Protein AF-E1YHU2-F1 (afdb_monomer_lite)

Secondary structure (DSSP, 8-state):
-PPP-----TTSHHHH-----SSPPTT--HHHHHHHHHHHTTSSSHHHHHHHHHHHHHT--SS--HHHHHHHHHHHHSBPPS---EEEEEEEEEE-HHHHHHHHT-TTHHHHTTTTTTTS--EEEEEEEE--HHHHHHHTTTS--SSS-EEEEEEEE---SHHHHHHHHHHHHTT--EEEPPHHHHHHH---EEEEEEEEEEEE---TTSTT-EEEEEE---GGG---TTGGGEEEEEEEEETTEEEEEEEEES-TTSPP-TTS-GGGG-EEEEEEEEEE-HHHHHHHHHHT-S-TT-

Structure (mmCIF, N/CA/C/O backbone):
data_AF-E1YHU2-F1
#
_entry.id   AF-E1YHU2-F1
#
loop_
_atom_site.group_PDB
_atom_site.id
_atom_site.type_symbol
_atom_site.label_atom_id
_atom_site.label_alt_id
_atom_site.label_comp_id
_atom_site.label_asym_id
_atom_site.label_entity_id
_atom_site.label_seq_id
_atom_site.pdbx_PDB_ins_code
_atom_site.Cartn_x
_atom_site.Cartn_y
_atom_site.Cartn_z
_atom_site.occupancy
_atom_site.B_iso_or_equiv
_atom_site.auth_seq_id
_atom_site.auth_comp_id
_atom_site.auth_asym_id
_atom_site.auth_atom_id
_atom_site.pdbx_PDB_model_num
ATOM 1 N N . MET A 1 1 ? 13.281 29.524 7.466 1.00 37.28 1 MET A N 1
ATOM 2 C CA . MET A 1 1 ? 14.357 28.516 7.550 1.00 37.28 1 MET A CA 1
ATOM 3 C C . MET A 1 1 ? 14.544 27.956 6.156 1.00 37.28 1 MET A C 1
ATOM 5 O O . MET A 1 1 ? 13.562 27.504 5.587 1.00 37.28 1 MET A O 1
ATOM 9 N N . GLN A 1 2 ? 15.737 28.096 5.578 1.00 29.75 2 GLN A N 1
ATOM 10 C CA . GLN A 1 2 ? 16.084 27.449 4.312 1.00 29.75 2 GLN A CA 1
ATOM 11 C C . GLN A 1 2 ? 16.187 25.945 4.567 1.00 29.75 2 GLN A C 1
ATOM 13 O O . GLN A 1 2 ? 16.952 25.524 5.433 1.00 29.75 2 GLN A O 1
ATOM 18 N N . THR A 1 3 ? 15.386 25.154 3.859 1.00 32.16 3 THR A N 1
ATOM 19 C CA . THR A 1 3 ? 15.559 23.702 3.791 1.00 32.16 3 THR A CA 1
ATOM 20 C C . THR A 1 3 ? 16.940 23.444 3.189 1.00 32.16 3 THR A C 1
ATOM 22 O O . THR A 1 3 ? 17.227 24.020 2.138 1.00 32.16 3 THR A O 1
ATOM 25 N N . PRO A 1 4 ? 17.822 22.654 3.823 1.00 38.41 4 PRO A N 1
ATOM 26 C CA . PRO A 1 4 ? 19.077 22.293 3.185 1.00 38.41 4 PRO A CA 1
ATOM 27 C C . PRO A 1 4 ? 18.745 21.527 1.900 1.00 38.41 4 PRO A C 1
ATOM 29 O O . PRO A 1 4 ? 18.030 20.525 1.946 1.00 38.41 4 PRO A O 1
ATOM 32 N N . GLU A 1 5 ? 19.220 22.026 0.758 1.00 42.53 5 GLU A N 1
ATOM 33 C CA . GLU A 1 5 ? 19.237 21.273 -0.495 1.00 42.53 5 GLU A CA 1
ATOM 34 C C . GLU A 1 5 ? 20.117 20.044 -0.264 1.00 42.53 5 GLU A C 1
ATOM 36 O O . GLU A 1 5 ? 21.345 20.112 -0.271 1.00 42.53 5 GLU A O 1
ATOM 41 N N . ILE A 1 6 ? 19.482 18.910 0.023 1.00 54.25 6 ILE A N 1
ATOM 42 C CA . ILE A 1 6 ? 20.144 17.618 -0.076 1.00 54.25 6 ILE A CA 1
ATOM 43 C C . ILE A 1 6 ? 20.344 17.400 -1.571 1.00 54.25 6 ILE A C 1
ATOM 45 O O . ILE A 1 6 ? 19.378 17.195 -2.304 1.00 54.25 6 ILE A O 1
ATOM 49 N N . GLU A 1 7 ? 21.591 17.481 -2.027 1.00 54.66 7 GLU A N 1
ATOM 50 C CA . GLU A 1 7 ? 21.957 17.120 -3.390 1.00 54.66 7 GLU A CA 1
ATOM 51 C C . GLU A 1 7 ? 21.652 15.623 -3.577 1.00 54.66 7 GLU A C 1
ATOM 53 O O . GLU A 1 7 ? 22.393 14.739 -3.135 1.00 54.66 7 GLU A O 1
ATOM 58 N N . LEU A 1 8 ? 20.480 15.324 -4.145 1.00 61.50 8 LEU A N 1
ATOM 59 C CA . LEU A 1 8 ? 20.027 13.958 -4.372 1.00 61.50 8 LEU A CA 1
ATOM 60 C C . LEU A 1 8 ? 20.909 13.315 -5.436 1.00 61.50 8 LEU A C 1
ATOM 62 O O . LEU A 1 8 ? 20.772 13.559 -6.635 1.00 61.50 8 LEU A O 1
ATOM 66 N N . ASN A 1 9 ? 21.810 12.439 -5.000 1.00 71.62 9 ASN A N 1
ATOM 67 C CA . ASN A 1 9 ? 22.543 11.587 -5.918 1.00 71.62 9 ASN A CA 1
ATOM 68 C C . ASN A 1 9 ? 21.617 10.468 -6.424 1.00 71.62 9 ASN A C 1
ATOM 70 O O . ASN A 1 9 ? 21.558 9.378 -5.853 1.00 71.62 9 ASN A O 1
ATOM 74 N N . PHE A 1 10 ? 20.918 10.735 -7.527 1.00 70.94 10 PHE A N 1
ATOM 75 C CA . PHE A 1 10 ? 19.993 9.800 -8.180 1.00 70.94 10 PHE A CA 1
ATOM 76 C C . PHE A 1 10 ? 20.635 8.473 -8.630 1.00 70.94 10 PHE A C 1
ATOM 78 O O . PHE A 1 10 ? 19.918 7.557 -9.012 1.00 70.94 10 PHE A O 1
ATOM 85 N N . LYS A 1 11 ? 21.969 8.334 -8.575 1.00 69.00 11 LYS A N 1
ATOM 86 C CA . LYS A 1 11 ? 22.690 7.116 -8.982 1.00 69.00 11 LYS A CA 1
ATOM 87 C C . LYS A 1 11 ? 22.875 6.087 -7.864 1.00 69.00 11 LYS A C 1
ATOM 89 O O . LYS A 1 11 ? 23.525 5.068 -8.087 1.00 69.00 11 LYS A O 1
ATOM 94 N N . GLN A 1 12 ? 22.367 6.338 -6.659 1.00 80.75 12 GLN A N 1
ATOM 95 C CA . GLN A 1 12 ? 22.431 5.349 -5.582 1.00 80.75 12 GLN A CA 1
ATOM 96 C C . GLN A 1 12 ? 21.631 4.093 -5.950 1.00 80.75 12 GLN A C 1
ATOM 98 O O . GLN A 1 12 ? 20.532 4.198 -6.486 1.00 80.75 12 GLN A O 1
ATOM 103 N N . ASN A 1 13 ? 22.162 2.915 -5.597 1.00 85.38 13 ASN A N 1
ATOM 104 C CA . ASN A 1 13 ? 21.544 1.613 -5.888 1.00 85.38 13 ASN A CA 1
ATOM 105 C C . ASN A 1 13 ? 20.077 1.537 -5.425 1.00 85.38 13 ASN A C 1
ATOM 107 O O . ASN A 1 13 ? 19.229 0.992 -6.123 1.00 85.38 13 ASN A O 1
ATOM 111 N N . LYS A 1 14 ? 19.768 2.174 -4.285 1.00 93.56 14 LYS A N 1
ATOM 112 C CA . LYS A 1 14 ? 18.407 2.344 -3.761 1.00 93.56 14 LYS A CA 1
ATOM 113 C C . LYS A 1 14 ? 17.421 2.828 -4.824 1.00 93.56 14 LYS A C 1
ATOM 115 O O . LYS A 1 14 ? 16.315 2.314 -4.890 1.00 93.56 14 LYS A O 1
ATOM 120 N N . PHE A 1 15 ? 17.816 3.796 -5.653 1.00 95.94 15 PHE A N 1
ATOM 121 C CA . PHE A 1 15 ? 16.913 4.447 -6.597 1.00 95.94 15 PHE A CA 1
ATOM 122 C C . PHE A 1 15 ? 16.847 3.784 -7.971 1.00 95.94 15 PHE A C 1
ATOM 124 O O . PHE A 1 15 ? 15.987 4.153 -8.773 1.00 95.94 15 PHE A O 1
ATOM 131 N N . THR A 1 16 ? 17.741 2.841 -8.261 1.00 95.50 16 THR A N 1
ATOM 132 C CA . THR A 1 16 ? 17.957 2.305 -9.614 1.00 95.50 16 THR A CA 1
ATOM 133 C C . THR A 1 16 ? 17.822 0.788 -9.709 1.00 95.50 16 THR A C 1
ATOM 135 O O . THR A 1 16 ? 17.704 0.276 -10.820 1.00 95.50 16 THR A O 1
ATOM 138 N N . ALA A 1 17 ? 17.790 0.066 -8.587 1.00 95.69 17 ALA A N 1
ATOM 139 C CA . ALA A 1 17 ? 17.673 -1.388 -8.569 1.00 95.69 17 ALA A CA 1
ATOM 140 C C . ALA A 1 17 ? 16.407 -1.860 -7.854 1.00 95.69 17 ALA A C 1
ATOM 142 O O . ALA A 1 17 ? 16.087 -1.416 -6.751 1.00 95.69 17 ALA A O 1
ATOM 143 N N . PHE A 1 18 ? 15.705 -2.798 -8.489 1.00 97.56 18 PHE A N 1
ATOM 144 C CA . PHE A 1 18 ? 14.604 -3.501 -7.850 1.00 97.56 18 PHE A CA 1
ATOM 145 C C . PHE A 1 18 ? 15.122 -4.527 -6.841 1.00 97.56 18 PHE A C 1
ATOM 147 O O . PHE A 1 18 ? 16.137 -5.189 -7.067 1.00 97.56 18 PHE A O 1
ATOM 154 N N . THR A 1 19 ? 14.359 -4.718 -5.771 1.00 94.81 19 THR A N 1
ATOM 155 C CA . THR A 1 19 ? 14.518 -5.823 -4.831 1.00 94.81 19 THR A CA 1
ATOM 156 C C . THR A 1 19 ? 13.483 -6.890 -5.162 1.00 94.81 19 THR A C 1
ATOM 158 O O . THR A 1 19 ? 12.281 -6.634 -5.085 1.00 94.81 19 THR A O 1
ATOM 161 N N . PHE A 1 20 ? 13.943 -8.090 -5.520 1.00 96.88 20 PHE A N 1
ATOM 162 C CA . PHE A 1 20 ? 13.075 -9.223 -5.828 1.00 96.88 20 PHE A CA 1
ATOM 163 C C . PHE A 1 20 ? 13.247 -10.356 -4.820 1.00 96.88 20 PHE A C 1
ATOM 165 O O . PHE A 1 20 ? 14.351 -10.641 -4.359 1.00 96.88 20 PHE A O 1
ATOM 172 N N . GLN A 1 21 ? 12.133 -11.004 -4.503 1.00 95.00 21 GLN A N 1
ATOM 173 C CA . GLN A 1 21 ? 12.069 -12.262 -3.787 1.00 95.00 21 GLN A CA 1
ATOM 174 C C . GLN A 1 21 ? 12.760 -13.349 -4.613 1.00 95.00 21 GLN A C 1
ATOM 176 O O . GLN A 1 21 ? 12.460 -13.528 -5.795 1.00 95.00 21 GLN A O 1
ATOM 181 N N . GLU A 1 22 ? 13.641 -14.097 -3.954 1.00 92.12 22 GLU A N 1
ATOM 182 C CA . GLU A 1 22 ? 14.316 -15.261 -4.516 1.00 92.12 22 GLU A CA 1
ATOM 183 C C . GLU A 1 22 ? 14.146 -16.462 -3.559 1.00 92.12 22 GLU A C 1
ATOM 185 O O . GLU A 1 22 ? 14.335 -16.302 -2.350 1.00 92.12 22 GLU A O 1
ATOM 190 N N . PRO A 1 23 ? 13.787 -17.661 -4.058 1.00 91.31 23 PRO A N 1
ATOM 191 C CA . PRO A 1 23 ? 13.486 -17.953 -5.458 1.00 91.31 23 PRO A CA 1
ATOM 192 C C . PRO A 1 23 ? 12.179 -17.289 -5.919 1.00 91.31 23 PRO A C 1
ATOM 194 O O . PRO A 1 23 ? 11.260 -17.063 -5.125 1.00 91.31 23 PRO A O 1
ATOM 197 N N . ALA A 1 24 ? 12.094 -16.992 -7.216 1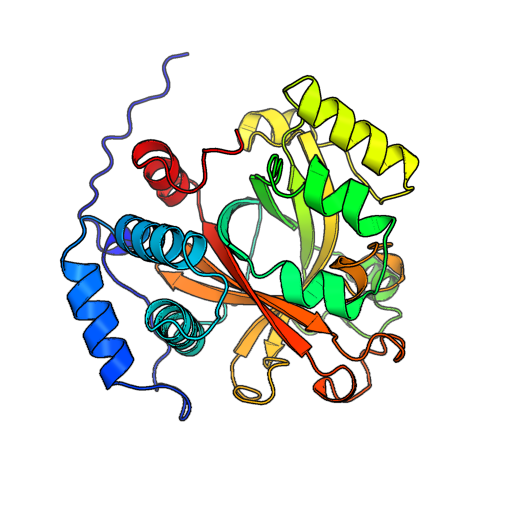.00 89.56 24 ALA A N 1
ATOM 198 C CA . ALA A 1 24 ? 10.863 -16.504 -7.824 1.00 89.56 24 ALA A CA 1
ATOM 199 C C . ALA A 1 24 ? 9.710 -17.512 -7.655 1.00 89.56 24 ALA A C 1
ATOM 201 O O . ALA A 1 24 ? 9.899 -18.727 -7.732 1.00 89.56 24 ALA A O 1
ATOM 202 N N . LEU A 1 25 ? 8.498 -16.994 -7.454 1.00 90.38 25 LEU A N 1
ATOM 203 C CA . LEU A 1 25 ? 7.284 -17.807 -7.407 1.00 90.38 25 LEU A CA 1
ATOM 204 C C . LEU A 1 25 ? 6.957 -18.377 -8.794 1.00 90.38 25 LEU A C 1
ATOM 206 O O . LEU A 1 25 ? 7.251 -17.754 -9.812 1.00 90.38 25 LEU A O 1
ATOM 210 N N . ALA A 1 26 ? 6.257 -19.514 -8.838 1.00 84.94 26 ALA A N 1
ATOM 211 C CA . ALA A 1 26 ? 5.867 -20.175 -10.090 1.00 84.94 26 ALA A CA 1
ATOM 212 C C . ALA A 1 26 ? 4.990 -19.308 -11.017 1.00 84.94 26 ALA A C 1
ATOM 214 O O . ALA A 1 26 ? 4.915 -19.557 -12.215 1.00 84.94 26 ALA A O 1
ATOM 215 N N . ILE A 1 27 ? 4.326 -18.293 -10.461 1.00 90.31 27 ILE A N 1
ATOM 216 C CA . ILE A 1 27 ? 3.480 -17.340 -11.193 1.00 90.31 27 ILE A CA 1
ATOM 217 C C . ILE A 1 27 ? 4.270 -16.249 -11.921 1.00 90.31 27 ILE A C 1
ATOM 219 O O . ILE A 1 27 ? 3.688 -15.499 -12.701 1.00 90.31 27 ILE A O 1
ATOM 223 N N . CYS A 1 28 ? 5.561 -16.104 -11.619 1.00 94.38 28 CYS A N 1
ATOM 224 C CA . CYS A 1 28 ? 6.399 -15.060 -12.189 1.00 94.38 28 CYS A CA 1
ATOM 225 C C . CYS A 1 28 ? 6.811 -15.408 -13.626 1.00 94.38 28 CYS A C 1
ATOM 227 O O . CYS A 1 28 ? 7.019 -16.571 -13.974 1.00 94.38 28 CYS A O 1
ATOM 229 N N . ASN A 1 29 ? 6.984 -14.380 -14.451 1.00 96.06 29 ASN A N 1
ATOM 230 C CA . ASN A 1 29 ? 7.376 -14.499 -15.849 1.00 96.06 29 ASN A CA 1
ATOM 231 C C . ASN A 1 29 ? 8.711 -13.785 -16.109 1.00 96.06 29 ASN A C 1
ATOM 233 O O . ASN A 1 29 ? 8.791 -12.554 -16.144 1.00 96.06 29 ASN A O 1
ATOM 237 N N . ASP A 1 30 ? 9.774 -14.558 -16.342 1.00 96.56 30 ASP A N 1
ATOM 238 C CA . ASP A 1 30 ? 11.124 -14.014 -16.540 1.00 96.56 30 ASP A CA 1
ATOM 239 C C . ASP A 1 30 ? 11.240 -13.099 -17.764 1.00 96.56 30 ASP A C 1
ATOM 241 O O . ASP A 1 30 ? 11.963 -12.107 -17.714 1.00 96.56 30 ASP A O 1
ATOM 245 N N . LYS A 1 31 ? 10.449 -13.330 -18.818 1.00 96.88 31 LYS A N 1
ATOM 246 C CA . LYS A 1 31 ? 10.426 -12.442 -19.988 1.00 96.88 31 LYS A CA 1
ATOM 247 C C . LYS A 1 31 ? 9.852 -11.065 -19.646 1.00 96.88 31 LYS A C 1
ATOM 249 O O . LYS A 1 31 ? 10.337 -10.050 -20.143 1.00 96.88 31 LYS A O 1
ATOM 254 N N . ILE A 1 32 ? 8.824 -11.010 -18.794 1.00 97.00 32 ILE A N 1
ATOM 255 C CA . ILE A 1 32 ? 8.275 -9.730 -18.321 1.00 97.00 32 ILE A CA 1
ATOM 256 C C . ILE A 1 32 ? 9.300 -9.037 -17.414 1.00 97.00 32 ILE A C 1
ATOM 258 O O . ILE A 1 32 ? 9.538 -7.843 -17.590 1.00 97.00 32 ILE A O 1
ATOM 262 N N . LYS A 1 33 ? 9.979 -9.778 -16.524 1.00 97.38 33 LYS A N 1
ATOM 263 C CA . LYS A 1 33 ? 11.086 -9.247 -15.703 1.00 97.38 33 LYS A CA 1
ATOM 264 C C . LYS A 1 33 ? 12.198 -8.640 -16.556 1.00 97.38 33 LYS A C 1
ATOM 266 O O . LYS A 1 33 ? 12.604 -7.513 -16.290 1.00 97.38 33 LYS A O 1
ATOM 271 N N . GLU A 1 34 ? 12.685 -9.342 -17.574 1.00 97.31 34 GLU A N 1
ATOM 272 C CA . GLU A 1 34 ? 13.735 -8.833 -18.468 1.00 97.31 34 GLU A CA 1
ATOM 273 C C . GLU A 1 34 ? 13.306 -7.540 -19.171 1.00 97.31 34 GLU A C 1
ATOM 275 O O . GLU A 1 34 ? 14.083 -6.582 -19.237 1.00 97.31 34 GLU A O 1
ATOM 280 N N . ASN A 1 35 ? 12.051 -7.469 -19.624 1.00 96.62 35 ASN A N 1
ATOM 281 C CA . ASN A 1 35 ? 11.497 -6.254 -20.219 1.00 96.62 35 ASN A CA 1
ATOM 282 C C . ASN A 1 35 ? 11.447 -5.097 -19.213 1.00 96.62 35 ASN A C 1
ATOM 284 O O . ASN A 1 35 ? 11.851 -3.987 -19.556 1.00 96.62 35 ASN A O 1
ATOM 288 N N . ILE A 1 36 ? 11.000 -5.352 -17.978 1.00 97.56 36 ILE A N 1
ATOM 289 C CA . ILE A 1 36 ? 10.979 -4.352 -16.901 1.00 97.56 36 ILE A CA 1
ATOM 290 C C . ILE A 1 36 ? 12.389 -3.827 -16.641 1.00 97.56 36 ILE A C 1
ATOM 292 O O . ILE A 1 36 ? 12.592 -2.618 -16.631 1.00 97.56 36 ILE A O 1
ATOM 296 N N . LEU A 1 37 ? 13.370 -4.715 -16.458 1.00 97.56 37 LEU A N 1
ATOM 297 C CA . LEU A 1 37 ? 14.755 -4.325 -16.180 1.00 97.56 37 LEU A CA 1
ATOM 298 C C . LEU A 1 37 ? 15.354 -3.512 -17.333 1.00 97.56 37 LEU A C 1
ATOM 300 O O . LEU A 1 37 ? 15.992 -2.486 -17.101 1.00 97.56 37 LEU A O 1
ATOM 304 N N . THR A 1 38 ? 15.095 -3.930 -18.574 1.00 97.06 38 THR A N 1
ATOM 305 C CA . THR A 1 38 ? 15.550 -3.219 -19.776 1.00 97.06 38 THR A CA 1
ATOM 306 C C . THR A 1 38 ? 14.950 -1.820 -19.871 1.00 97.06 38 THR A C 1
ATOM 308 O O . THR A 1 38 ? 15.670 -0.867 -20.158 1.00 97.06 38 THR A O 1
ATOM 311 N N . GLN A 1 39 ? 13.642 -1.681 -19.638 1.00 95.88 39 GLN A N 1
ATOM 312 C CA . GLN A 1 39 ? 12.955 -0.392 -19.717 1.00 95.88 39 GLN A CA 1
ATOM 313 C C . GLN A 1 39 ? 13.328 0.516 -18.546 1.00 95.88 39 GLN A C 1
ATOM 315 O O . GLN A 1 39 ? 13.701 1.663 -18.766 1.00 95.88 39 GLN A O 1
ATOM 320 N N . ALA A 1 40 ? 13.295 0.007 -17.312 1.00 96.19 40 ALA A N 1
ATOM 321 C CA . ALA A 1 40 ? 13.654 0.769 -16.121 1.00 96.19 40 ALA A CA 1
ATOM 322 C C . ALA A 1 40 ? 15.097 1.296 -16.187 1.00 96.19 40 ALA A C 1
ATOM 324 O O . ALA A 1 40 ? 15.345 2.430 -15.786 1.00 96.19 40 ALA A O 1
ATOM 325 N N . GLY A 1 41 ? 16.024 0.528 -16.776 1.00 95.56 41 GLY A N 1
ATOM 326 C CA . GLY A 1 41 ? 17.414 0.942 -16.995 1.00 95.56 41 GLY A CA 1
ATOM 327 C C . GLY A 1 41 ? 17.601 2.125 -17.956 1.00 95.56 41 GLY A C 1
ATOM 328 O O . GLY A 1 41 ? 18.693 2.687 -18.013 1.00 95.56 41 GLY A O 1
ATOM 329 N N . GLN A 1 42 ? 16.561 2.531 -18.692 1.00 96.38 42 GLN A N 1
ATOM 330 C CA . GLN A 1 42 ? 16.581 3.726 -19.549 1.00 96.38 42 GLN A CA 1
ATOM 331 C C . GLN A 1 42 ? 16.269 5.014 -18.776 1.00 96.38 42 GLN A C 1
ATOM 333 O O . GLN A 1 42 ? 16.435 6.108 -19.317 1.00 96.38 42 GLN A O 1
ATOM 338 N N . TYR A 1 43 ? 15.817 4.902 -17.525 1.00 95.62 43 TYR A N 1
ATOM 339 C CA . TYR A 1 43 ? 15.396 6.036 -16.714 1.00 95.62 43 TYR A CA 1
ATOM 340 C C . TYR A 1 43 ? 16.384 6.326 -15.578 1.00 95.62 43 TYR A C 1
ATOM 342 O O . TYR A 1 43 ? 17.036 5.412 -15.076 1.00 95.62 43 TYR A O 1
ATOM 350 N N . PRO A 1 44 ? 16.477 7.589 -15.109 1.00 95.25 44 PRO A N 1
ATOM 351 C CA . PRO A 1 44 ? 17.383 7.945 -14.018 1.00 95.25 44 PRO A CA 1
ATOM 352 C C . PRO A 1 44 ? 17.093 7.213 -12.704 1.00 95.25 44 PRO A C 1
ATOM 354 O O . PRO A 1 44 ? 18.019 6.945 -11.949 1.00 95.25 44 PRO A O 1
ATOM 357 N N . THR A 1 45 ? 15.820 6.917 -12.420 1.00 97.19 45 THR A N 1
ATOM 358 C CA . THR A 1 45 ? 15.390 6.165 -11.233 1.00 97.19 45 THR A CA 1
ATOM 359 C C . THR A 1 45 ? 14.181 5.290 -11.550 1.00 97.19 45 THR A C 1
ATOM 361 O O . THR A 1 45 ? 13.437 5.561 -12.497 1.00 97.19 45 THR A O 1
ATOM 364 N N . LEU A 1 46 ? 13.914 4.297 -10.700 1.00 97.69 46 LEU A N 1
ATOM 365 C CA . LEU A 1 46 ? 12.716 3.458 -10.796 1.00 97.69 46 LEU A CA 1
ATOM 366 C C . LEU A 1 46 ? 11.424 4.282 -10.749 1.00 97.69 46 LEU A C 1
ATOM 368 O O . LEU A 1 46 ? 10.449 3.942 -11.409 1.00 97.69 46 LEU A O 1
ATOM 372 N N . LEU A 1 47 ? 11.414 5.398 -10.015 1.00 96.94 47 LEU A N 1
ATOM 373 C CA . LEU A 1 47 ? 10.228 6.243 -9.898 1.00 96.94 47 LEU A CA 1
ATOM 374 C C . LEU A 1 47 ? 9.900 6.986 -11.205 1.00 96.94 47 LEU A C 1
ATOM 376 O O . LEU A 1 47 ? 8.729 7.188 -11.509 1.00 96.94 47 LEU A O 1
ATOM 380 N N . HIS A 1 48 ? 10.907 7.327 -12.018 1.00 96.62 48 HIS A N 1
ATOM 381 C CA . HIS A 1 48 ? 10.675 7.847 -13.372 1.00 96.62 48 HIS A CA 1
ATOM 382 C C . HIS A 1 48 ? 10.017 6.792 -14.268 1.00 96.62 48 HIS A C 1
ATOM 384 O O . HIS A 1 48 ? 9.067 7.100 -14.983 1.00 96.62 48 HIS A O 1
ATOM 390 N N . TYR A 1 49 ? 10.484 5.543 -14.195 1.00 96.94 49 TYR A N 1
ATOM 391 C CA . TYR A 1 49 ? 9.876 4.429 -14.922 1.00 96.94 49 TYR A CA 1
ATOM 392 C C . TYR A 1 49 ? 8.418 4.194 -14.487 1.00 96.94 49 TYR A C 1
ATOM 394 O O . TYR A 1 49 ? 7.522 4.108 -15.328 1.00 96.94 49 TYR A O 1
ATOM 402 N N . LEU A 1 50 ? 8.147 4.172 -13.177 1.00 96.69 50 LEU A N 1
ATOM 403 C CA . LEU A 1 50 ? 6.791 3.998 -12.640 1.00 96.69 50 LEU A CA 1
ATOM 404 C C . LEU A 1 50 ? 5.865 5.173 -12.989 1.00 96.69 50 LEU A C 1
ATOM 406 O O . LEU A 1 50 ? 4.681 4.949 -13.242 1.00 96.69 50 LEU A O 1
ATOM 410 N N . LYS A 1 51 ? 6.395 6.400 -13.085 1.00 94.31 51 LYS A N 1
ATOM 411 C CA . LYS A 1 51 ? 5.651 7.555 -13.607 1.00 94.31 51 LYS A CA 1
ATOM 412 C C . LYS A 1 51 ? 5.195 7.316 -15.048 1.00 94.31 51 LYS A C 1
ATOM 414 O O . LYS A 1 51 ? 4.032 7.553 -15.353 1.00 94.31 51 LYS A O 1
ATOM 419 N N . VAL A 1 52 ? 6.072 6.815 -15.922 1.00 92.44 52 VAL A N 1
ATOM 420 C CA . VAL A 1 52 ? 5.712 6.501 -17.319 1.00 92.44 52 VAL A CA 1
ATOM 421 C C . VAL A 1 52 ? 4.654 5.400 -17.387 1.00 92.44 52 VAL A C 1
ATOM 423 O O . VAL A 1 52 ? 3.699 5.519 -18.158 1.00 92.44 52 VAL A O 1
ATOM 426 N N . CYS A 1 53 ? 4.774 4.370 -16.543 1.00 91.88 53 CYS A N 1
ATOM 427 C CA . CYS A 1 53 ? 3.742 3.340 -16.412 1.00 91.88 53 CYS A CA 1
ATOM 428 C C . CYS A 1 53 ? 2.390 3.974 -16.044 1.00 91.88 53 CYS A C 1
ATOM 430 O O . CYS A 1 53 ? 1.386 3.707 -16.697 1.00 91.88 53 CYS A O 1
ATOM 432 N N . SER A 1 54 ? 2.377 4.850 -15.034 1.00 88.88 54 SER A N 1
ATOM 433 C CA . SER A 1 54 ? 1.170 5.538 -14.562 1.00 88.88 54 SER A CA 1
ATOM 434 C C . SER A 1 54 ? 0.534 6.434 -15.625 1.00 88.88 54 SER A C 1
ATOM 436 O O . SER A 1 54 ? -0.674 6.356 -15.843 1.00 88.88 54 SER A O 1
ATOM 438 N N . GLN A 1 55 ? 1.333 7.236 -16.333 1.00 87.19 55 GLN A N 1
ATOM 439 C CA . GLN A 1 55 ? 0.843 8.107 -17.405 1.00 87.19 55 GLN A CA 1
ATOM 440 C C . GLN A 1 55 ? 0.213 7.283 -18.533 1.00 87.19 55 GLN A C 1
ATOM 442 O O . GLN A 1 55 ? -0.898 7.572 -18.962 1.00 87.19 55 GLN A O 1
ATOM 447 N N . THR A 1 56 ? 0.864 6.187 -18.930 1.00 84.94 56 THR A N 1
ATOM 448 C CA . THR A 1 56 ? 0.349 5.307 -19.989 1.00 84.94 56 THR A CA 1
ATOM 449 C C . THR A 1 56 ? -0.943 4.593 -19.584 1.00 84.94 56 THR A C 1
ATOM 451 O O . THR A 1 56 ? -1.816 4.366 -20.420 1.00 84.94 56 THR A O 1
ATOM 454 N N . LEU A 1 57 ? -1.077 4.218 -18.308 1.00 81.31 57 LEU A N 1
ATOM 455 C CA . LEU A 1 57 ? -2.288 3.578 -17.789 1.00 81.31 57 LEU A CA 1
ATOM 456 C C . LEU A 1 57 ? -3.428 4.577 -17.570 1.00 81.31 57 LEU A C 1
ATOM 458 O O . LEU A 1 57 ? -4.581 4.220 -17.771 1.00 81.31 57 LEU A O 1
ATOM 462 N N . SER A 1 58 ? -3.131 5.826 -17.210 1.00 70.62 58 SER A N 1
ATOM 463 C CA . SER A 1 58 ? -4.145 6.883 -17.070 1.00 70.62 58 SER A CA 1
ATOM 464 C C . SER A 1 58 ? -4.859 7.182 -18.394 1.00 70.62 58 SER A C 1
ATOM 466 O O . SER A 1 58 ? -6.049 7.492 -18.397 1.00 70.62 58 SER A O 1
ATOM 468 N N . ASP A 1 59 ? -4.156 7.009 -19.516 1.00 57.44 59 ASP A N 1
ATOM 469 C CA . ASP A 1 59 ? -4.696 7.204 -20.865 1.00 57.44 59 ASP A CA 1
ATOM 470 C C . ASP A 1 59 ? -5.511 5.997 -21.384 1.00 57.44 59 ASP A C 1
ATOM 472 O O . ASP A 1 59 ? -6.114 6.076 -22.458 1.00 57.44 59 ASP A O 1
ATOM 476 N N . ASN A 1 60 ? -5.560 4.875 -20.648 1.00 55.03 60 ASN A N 1
ATOM 477 C CA . ASN A 1 60 ? -6.213 3.640 -21.085 1.00 55.03 60 ASN A CA 1
ATOM 478 C C . ASN A 1 60 ? -7.123 3.041 -19.997 1.00 55.03 60 ASN A C 1
ATOM 480 O O . ASN A 1 60 ? -6.673 2.565 -18.960 1.00 55.03 60 ASN A O 1
ATOM 484 N N . LEU A 1 61 ? -8.431 2.996 -20.263 1.00 51.47 61 LEU A N 1
ATOM 485 C CA . LEU A 1 61 ? -9.426 2.452 -19.328 1.00 51.47 61 LEU A CA 1
ATOM 486 C C . LEU A 1 61 ? -9.415 0.913 -19.228 1.00 51.47 61 LEU A C 1
ATOM 488 O O . LEU A 1 61 ? -10.114 0.366 -18.372 1.00 51.47 61 LEU A O 1
ATOM 492 N N . SER A 1 62 ? -8.659 0.215 -20.084 1.00 58.03 62 SER A N 1
ATOM 493 C CA . SER A 1 62 ? -8.557 -1.248 -20.092 1.00 58.03 62 SER A CA 1
ATOM 494 C C . SER A 1 62 ? -7.369 -1.758 -19.270 1.00 58.03 62 SER A C 1
ATOM 496 O O . SER A 1 62 ? -6.265 -1.222 -19.357 1.00 58.03 62 SER A O 1
ATOM 498 N N . ASN A 1 63 ? -7.574 -2.868 -18.551 1.00 58.78 63 ASN A N 1
ATOM 499 C CA . ASN A 1 63 ? -6.496 -3.635 -17.909 1.00 58.78 63 ASN A CA 1
ATOM 500 C C . ASN A 1 63 ? -5.631 -4.397 -18.933 1.00 58.78 63 ASN A C 1
ATOM 502 O O . ASN A 1 63 ? -4.624 -4.995 -18.564 1.00 58.78 63 ASN A O 1
ATOM 506 N N . GLU A 1 64 ? -6.005 -4.388 -20.216 1.00 68.44 64 GLU A N 1
ATOM 507 C CA . GLU A 1 64 ? -5.223 -4.958 -21.316 1.00 68.44 64 GLU A CA 1
ATOM 508 C C . GLU A 1 64 ? -4.082 -4.005 -21.700 1.00 68.44 64 GLU A C 1
ATOM 510 O O . GLU A 1 64 ? -4.070 -3.381 -22.763 1.00 68.44 64 GLU A O 1
ATOM 515 N N . SER A 1 65 ? -3.121 -3.855 -20.792 1.00 77.94 65 SER A N 1
ATOM 516 C CA . SER A 1 65 ? -1.920 -3.056 -21.001 1.00 77.94 65 SER A CA 1
ATOM 517 C C . SER A 1 65 ? -0.691 -3.845 -20.563 1.00 77.94 65 SER A C 1
ATOM 519 O O . SER A 1 65 ? -0.655 -4.322 -19.426 1.00 77.94 65 SER A O 1
ATOM 521 N N . PRO A 1 66 ? 0.370 -3.908 -21.389 1.00 85.00 66 PRO A N 1
ATOM 522 C CA . PRO A 1 66 ? 1.641 -4.489 -20.970 1.00 85.00 66 PRO A CA 1
ATOM 523 C C . PRO A 1 66 ? 2.190 -3.859 -19.682 1.00 85.00 66 PRO A C 1
ATOM 525 O O . PRO A 1 66 ? 2.831 -4.547 -18.897 1.00 85.00 66 PRO A O 1
ATOM 528 N N . TYR A 1 67 ? 1.911 -2.575 -19.422 1.00 87.94 67 TYR A N 1
ATOM 529 C CA . TYR A 1 67 ? 2.320 -1.911 -18.180 1.00 87.94 67 TYR A CA 1
ATOM 530 C C . TYR A 1 67 ? 1.545 -2.414 -16.959 1.00 87.94 67 TYR A C 1
ATOM 532 O O . TYR A 1 67 ? 2.101 -2.475 -15.865 1.00 87.94 67 TYR A O 1
ATOM 540 N N . PHE A 1 68 ? 0.287 -2.823 -17.132 1.00 88.31 68 PHE A N 1
ATOM 541 C CA . PHE A 1 68 ? -0.489 -3.437 -16.058 1.00 88.31 68 PHE A CA 1
ATOM 542 C C . PHE A 1 68 ? 0.088 -4.814 -15.699 1.00 88.31 68 PHE A C 1
ATOM 544 O O . PHE A 1 68 ? 0.339 -5.090 -14.525 1.00 88.31 68 PHE A O 1
ATOM 551 N N . ASP A 1 69 ? 0.424 -5.626 -16.708 1.00 89.81 69 ASP A N 1
ATOM 552 C CA . ASP A 1 69 ? 1.108 -6.912 -16.514 1.00 89.81 69 ASP A CA 1
ATOM 553 C C . ASP A 1 69 ? 2.482 -6.740 -15.854 1.00 89.81 69 ASP A C 1
ATOM 555 O O . ASP A 1 69 ? 2.856 -7.511 -14.969 1.00 89.81 69 ASP A O 1
ATOM 559 N N . GLN A 1 70 ? 3.230 -5.698 -16.228 1.00 95.06 70 GLN A N 1
ATOM 560 C CA . GLN A 1 70 ? 4.513 -5.373 -15.605 1.00 95.06 70 GLN A CA 1
ATOM 561 C C . GLN A 1 70 ? 4.368 -4.995 -14.124 1.00 95.06 70 GLN A C 1
ATOM 563 O O . GLN A 1 70 ? 5.175 -5.439 -13.308 1.00 95.06 70 GLN A O 1
ATOM 568 N N . LEU A 1 71 ? 3.348 -4.218 -13.740 1.00 95.38 71 LEU A N 1
ATOM 569 C CA . LEU A 1 71 ? 3.049 -3.942 -12.325 1.00 95.38 71 LEU A CA 1
ATOM 570 C C . LEU A 1 71 ? 2.621 -5.220 -11.590 1.00 95.38 71 LEU A C 1
ATOM 572 O O . LEU A 1 71 ? 2.993 -5.441 -10.434 1.00 95.38 71 LEU A O 1
ATOM 576 N N . GLY A 1 72 ? 1.878 -6.093 -12.274 1.00 94.69 72 GLY A N 1
ATOM 577 C CA . GLY A 1 72 ? 1.582 -7.452 -11.838 1.00 94.69 72 GLY A CA 1
ATOM 578 C C . GLY A 1 72 ? 2.848 -8.230 -11.488 1.00 94.69 72 GLY A C 1
ATOM 579 O O . GLY A 1 72 ? 2.986 -8.705 -10.359 1.00 94.69 72 GLY A O 1
ATOM 580 N N . GLU A 1 73 ? 3.789 -8.288 -12.422 1.00 96.81 73 GLU A N 1
ATOM 581 C CA . GLU A 1 73 ? 5.063 -8.989 -12.285 1.00 96.81 73 GLU A CA 1
ATOM 582 C C . GLU A 1 73 ? 5.947 -8.385 -11.184 1.00 96.81 73 GLU A C 1
ATOM 584 O O . GLU A 1 73 ? 6.466 -9.122 -10.343 1.00 96.81 73 GLU A O 1
ATOM 589 N N . LEU A 1 74 ? 6.069 -7.052 -11.128 1.00 97.62 74 LEU A N 1
ATOM 590 C CA . LEU A 1 74 ? 6.792 -6.353 -10.060 1.00 97.62 74 LEU A CA 1
ATOM 591 C C . LEU A 1 74 ? 6.236 -6.711 -8.687 1.00 97.62 74 LEU A C 1
ATOM 593 O O . LEU A 1 74 ? 6.998 -7.019 -7.774 1.00 97.62 74 LEU A O 1
ATOM 597 N N . PHE A 1 75 ? 4.912 -6.717 -8.544 1.00 97.25 75 PHE A N 1
ATOM 598 C CA . PHE A 1 75 ? 4.291 -7.105 -7.290 1.00 97.25 75 PHE A CA 1
ATOM 599 C C . PHE A 1 75 ? 4.567 -8.576 -6.962 1.00 97.25 75 PHE A C 1
ATOM 601 O O . PHE A 1 75 ? 4.962 -8.895 -5.843 1.00 97.25 75 PHE A O 1
ATOM 608 N N . ASN A 1 76 ? 4.398 -9.485 -7.927 1.00 96.69 76 ASN A N 1
ATOM 609 C CA . ASN A 1 76 ? 4.606 -10.919 -7.711 1.00 96.69 76 ASN A CA 1
ATOM 610 C C . ASN A 1 76 ? 6.039 -11.222 -7.253 1.00 96.69 76 ASN A C 1
ATOM 612 O O . ASN A 1 76 ? 6.229 -12.087 -6.396 1.00 96.69 76 ASN A O 1
ATOM 616 N N . ARG A 1 77 ? 7.020 -10.456 -7.741 1.00 97.19 77 ARG A N 1
ATOM 617 C CA . ARG A 1 77 ? 8.422 -10.544 -7.317 1.00 97.19 77 ARG A CA 1
ATOM 618 C C . ARG A 1 77 ? 8.777 -9.705 -6.099 1.00 97.19 77 ARG A C 1
ATOM 620 O O . ARG A 1 77 ? 9.821 -9.957 -5.519 1.00 97.19 77 ARG A O 1
ATOM 627 N N . GLY A 1 78 ? 7.972 -8.726 -5.706 1.00 97.69 78 GLY A N 1
ATOM 628 C CA . GLY A 1 78 ? 8.257 -7.910 -4.528 1.00 97.69 78 GLY A CA 1
ATOM 629 C C . GLY A 1 78 ? 8.244 -8.738 -3.242 1.00 97.69 78 GLY A C 1
ATOM 630 O O . GLY A 1 78 ? 7.546 -9.751 -3.147 1.00 97.69 78 GLY A O 1
ATOM 631 N N . ILE A 1 79 ? 9.001 -8.296 -2.245 1.00 97.81 79 ILE A N 1
ATOM 632 C CA . ILE A 1 79 ? 9.145 -8.978 -0.953 1.00 97.81 79 ILE A CA 1
ATOM 633 C C . ILE A 1 79 ? 8.088 -8.444 0.014 1.00 97.81 79 ILE A C 1
ATOM 635 O O . ILE A 1 79 ? 7.913 -7.235 0.125 1.00 97.81 79 ILE A O 1
ATOM 639 N N . ALA A 1 80 ? 7.385 -9.310 0.741 1.00 97.25 80 ALA A N 1
ATOM 640 C CA . ALA A 1 80 ? 6.523 -8.852 1.827 1.00 97.25 80 ALA A CA 1
ATOM 641 C C . ALA A 1 80 ? 7.364 -8.225 2.947 1.00 97.25 80 ALA A C 1
ATOM 643 O O . ALA A 1 80 ? 8.205 -8.934 3.508 1.00 97.25 80 ALA A O 1
ATOM 644 N N . PRO A 1 81 ? 7.152 -6.946 3.305 1.00 96.25 81 PRO A N 1
ATOM 645 C CA . PRO A 1 81 ? 7.845 -6.380 4.451 1.00 96.25 81 PRO A CA 1
ATOM 646 C C . PRO A 1 81 ? 7.444 -7.120 5.730 1.00 96.25 81 PRO A C 1
ATOM 648 O O . PRO A 1 81 ? 6.280 -7.477 5.919 1.00 96.25 81 PRO A O 1
ATOM 651 N N . ASP A 1 82 ? 8.411 -7.346 6.617 1.00 91.69 82 ASP A N 1
ATOM 652 C CA . ASP A 1 82 ? 8.141 -7.929 7.935 1.00 91.69 82 ASP A CA 1
ATOM 653 C C . ASP A 1 82 ? 7.449 -6.919 8.855 1.00 91.69 82 ASP A C 1
ATOM 655 O O . ASP A 1 82 ? 6.593 -7.286 9.663 1.00 91.69 82 ASP A O 1
ATOM 659 N N . THR A 1 83 ? 7.789 -5.637 8.705 1.00 94.44 83 THR A N 1
ATOM 660 C CA . THR A 1 83 ? 7.251 -4.533 9.499 1.00 94.44 83 THR A CA 1
ATOM 661 C C . THR A 1 83 ? 7.035 -3.292 8.636 1.00 94.44 83 THR A C 1
ATOM 663 O O . THR A 1 83 ? 7.698 -3.097 7.619 1.00 94.44 83 THR A O 1
ATOM 666 N N . MET A 1 84 ? 6.103 -2.444 9.065 1.00 95.94 84 MET A N 1
ATOM 667 C CA . MET A 1 84 ? 5.891 -1.092 8.550 1.00 95.94 84 MET A CA 1
ATOM 668 C C . MET A 1 84 ? 5.674 -0.194 9.763 1.00 95.94 84 MET A C 1
ATOM 670 O O . MET A 1 84 ? 4.899 -0.563 10.642 1.00 95.94 84 MET A O 1
ATOM 674 N N . ASP A 1 85 ? 6.342 0.952 9.831 1.00 95.00 85 ASP A N 1
ATOM 675 C CA . ASP A 1 85 ? 6.242 1.845 10.988 1.00 95.00 85 ASP A CA 1
ATOM 676 C C . ASP A 1 85 ? 6.260 3.310 10.556 1.00 95.00 85 ASP A C 1
ATOM 678 O O . ASP A 1 85 ? 6.982 3.703 9.637 1.00 95.00 85 ASP A O 1
ATOM 682 N N . GLY A 1 86 ? 5.448 4.123 11.221 1.00 96.31 86 GLY A N 1
ATOM 683 C CA . GLY A 1 86 ? 5.339 5.544 10.939 1.00 96.31 86 GLY A CA 1
ATOM 684 C C . GLY A 1 86 ? 4.612 5.843 9.628 1.00 96.31 86 GLY A C 1
ATOM 685 O O . GLY A 1 86 ? 3.656 5.167 9.248 1.00 96.31 86 GLY A O 1
ATOM 686 N N . PHE A 1 87 ? 5.003 6.939 8.980 1.00 97.69 87 PHE A N 1
ATOM 687 C CA . PHE A 1 87 ? 4.307 7.498 7.823 1.00 97.69 87 PHE A CA 1
ATOM 688 C C . PHE A 1 87 ? 5.061 7.242 6.516 1.00 97.69 87 PHE A C 1
ATOM 690 O O . PHE A 1 87 ? 6.258 7.513 6.419 1.00 97.69 87 PHE A O 1
ATOM 697 N N . TYR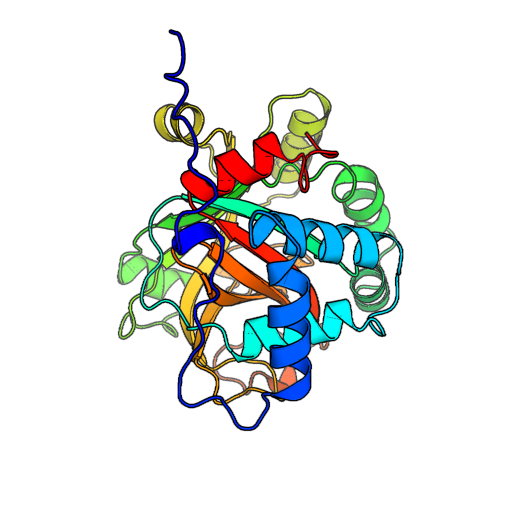 A 1 88 ? 4.325 6.804 5.495 1.00 98.19 88 TYR A N 1
ATOM 698 C CA . TYR A 1 88 ? 4.814 6.635 4.131 1.00 98.19 88 TYR A CA 1
ATOM 699 C C . TYR A 1 88 ? 3.978 7.472 3.170 1.00 98.19 88 TYR A C 1
ATOM 701 O O . TYR A 1 88 ? 2.746 7.416 3.193 1.00 98.19 88 TYR A O 1
ATOM 709 N N . ASN A 1 89 ? 4.659 8.202 2.290 1.00 97.00 89 ASN A N 1
ATOM 710 C CA . ASN A 1 89 ? 4.020 9.035 1.282 1.00 97.00 89 ASN A CA 1
ATOM 711 C C . ASN A 1 89 ? 3.380 8.164 0.202 1.00 97.00 89 ASN A C 1
ATOM 713 O O . ASN A 1 89 ? 3.965 7.172 -0.235 1.00 97.00 89 ASN A O 1
ATOM 717 N N . GLY A 1 90 ? 2.183 8.550 -0.219 1.00 95.00 90 GLY A N 1
ATOM 718 C CA . GLY A 1 90 ? 1.404 7.874 -1.244 1.00 95.00 90 GLY A CA 1
ATOM 719 C C . GLY A 1 90 ? 1.646 8.449 -2.633 1.00 95.00 90 GLY A C 1
ATOM 720 O O . GLY A 1 90 ? 1.870 9.651 -2.788 1.00 95.00 90 GLY A O 1
ATOM 721 N N . ALA A 1 91 ? 1.564 7.586 -3.641 1.00 92.38 91 ALA A N 1
ATOM 722 C CA . ALA A 1 91 ? 1.312 7.996 -5.018 1.00 92.38 91 ALA A CA 1
ATOM 723 C C . ALA A 1 91 ? 0.412 6.974 -5.709 1.00 92.38 91 ALA A C 1
ATOM 725 O O . ALA A 1 91 ? 0.606 5.767 -5.545 1.00 92.38 91 ALA A O 1
ATOM 726 N N . LEU A 1 92 ? -0.562 7.428 -6.485 1.00 88.88 92 LEU A N 1
ATOM 727 C CA . LEU A 1 92 ? -1.394 6.544 -7.291 1.00 88.88 92 LEU A CA 1
ATOM 728 C C . LEU A 1 92 ? -0.672 6.208 -8.605 1.00 88.88 92 LEU A C 1
ATOM 730 O O . LEU A 1 92 ? -0.160 7.095 -9.281 1.00 88.88 92 LEU A O 1
ATOM 734 N N . ILE A 1 93 ? -0.613 4.923 -8.978 1.00 87.50 93 ILE A N 1
ATOM 735 C CA . ILE A 1 93 ? -0.095 4.513 -10.296 1.00 87.50 93 ILE A CA 1
ATOM 736 C C . ILE A 1 93 ? -1.251 4.344 -11.276 1.00 87.50 93 ILE A C 1
ATOM 738 O O . ILE A 1 93 ? -1.210 4.875 -12.382 1.00 87.50 93 ILE A O 1
ATOM 742 N N . SER A 1 94 ? -2.258 3.564 -10.892 1.00 81.94 94 SER A N 1
ATOM 743 C CA . SER A 1 94 ? -3.419 3.268 -11.731 1.00 81.94 94 SER A CA 1
ATOM 744 C C . SER A 1 94 ? -4.645 3.017 -10.869 1.00 81.94 94 SER A C 1
ATOM 746 O O . SER A 1 94 ? -4.539 2.479 -9.764 1.00 81.94 94 SER A O 1
ATOM 748 N N . TRP A 1 95 ? -5.809 3.399 -11.388 1.00 73.12 95 TRP A N 1
ATOM 749 C CA . TRP A 1 95 ? -7.096 3.202 -10.735 1.00 73.12 95 TRP A CA 1
ATOM 750 C C . TRP A 1 95 ? -8.208 3.018 -11.764 1.00 73.12 95 TRP A C 1
ATOM 752 O O . TRP A 1 95 ? -8.465 3.896 -12.587 1.00 73.12 95 TRP A O 1
ATOM 762 N N . HIS A 1 96 ? -8.916 1.898 -11.673 1.00 69.38 96 HIS A N 1
ATOM 763 C CA . HIS A 1 96 ? -10.010 1.536 -12.569 1.00 69.38 96 HIS A CA 1
ATOM 764 C C . HIS A 1 96 ? -11.348 1.719 -11.853 1.00 69.38 96 HIS A C 1
ATOM 766 O O . HIS A 1 96 ? -11.965 0.779 -11.352 1.00 69.38 96 HIS A O 1
ATOM 772 N N . SER A 1 97 ? -11.813 2.966 -11.813 1.00 58.88 97 SER A N 1
ATOM 773 C CA . SER A 1 97 ? -13.036 3.346 -11.099 1.00 58.88 97 SER A CA 1
ATOM 774 C C . SER A 1 97 ? -14.319 2.767 -11.717 1.00 58.88 97 SER A C 1
ATOM 776 O O . SER A 1 97 ? -15.264 2.462 -10.991 1.00 58.88 97 SER A O 1
ATOM 778 N N . ALA A 1 98 ? -14.344 2.555 -13.040 1.00 52.75 98 ALA A N 1
ATOM 779 C CA . ALA A 1 98 ? -15.518 2.075 -13.778 1.00 52.75 98 ALA A CA 1
ATOM 780 C C . ALA A 1 98 ? -16.064 0.742 -13.234 1.00 52.75 98 ALA A C 1
ATOM 782 O O . ALA A 1 98 ? -17.266 0.613 -13.008 1.00 52.75 98 ALA A O 1
ATOM 783 N N . GLY A 1 99 ? -15.179 -0.210 -12.914 1.00 56.72 99 GLY A N 1
ATOM 784 C CA . GLY A 1 99 ? -15.583 -1.506 -12.366 1.00 56.72 99 GLY A CA 1
ATOM 785 C C . GLY A 1 99 ? -16.209 -1.412 -10.970 1.00 56.72 99 GLY A C 1
ATOM 786 O O . GLY A 1 99 ? -17.097 -2.196 -10.655 1.00 56.72 99 GLY A O 1
ATOM 787 N N . ILE A 1 100 ? -15.791 -0.447 -10.140 1.00 58.38 100 ILE A N 1
ATOM 788 C CA . ILE A 1 100 ? -16.378 -0.211 -8.808 1.00 58.38 100 ILE A CA 1
ATOM 789 C C . ILE A 1 100 ? -17.789 0.363 -8.962 1.00 58.38 100 ILE A C 1
ATOM 791 O O . ILE A 1 100 ? -18.721 -0.079 -8.291 1.00 58.38 100 ILE A O 1
ATOM 795 N N . PHE A 1 101 ? -17.981 1.324 -9.866 1.00 58.38 101 PHE A N 1
ATOM 796 C CA . PHE A 1 101 ? -19.290 1.951 -10.067 1.00 58.38 101 PHE A CA 1
ATOM 797 C C . PHE A 1 101 ? -20.334 0.981 -10.622 1.00 58.38 101 PHE A C 1
ATOM 799 O O . PHE A 1 101 ? -21.468 0.965 -10.131 1.00 58.38 101 PHE A O 1
ATOM 806 N N . ASP A 1 102 ? -19.944 0.134 -11.576 1.00 60.03 102 ASP A N 1
ATOM 807 C CA . ASP A 1 102 ? -20.814 -0.917 -12.109 1.00 60.03 1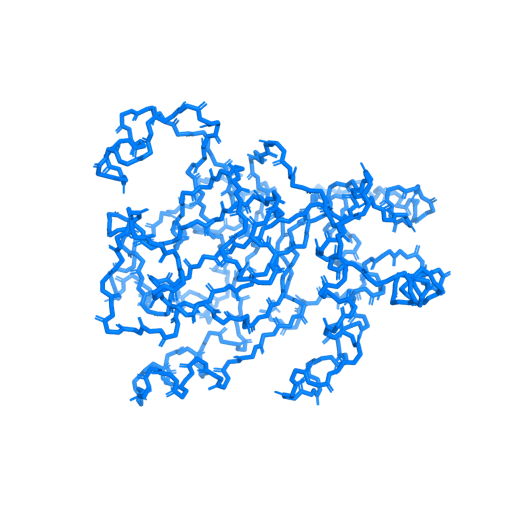02 ASP A CA 1
ATOM 808 C C . ASP A 1 102 ? -21.186 -1.944 -11.031 1.00 60.03 102 ASP A C 1
ATOM 810 O O . ASP A 1 102 ? -22.332 -2.400 -10.961 1.00 60.03 102 ASP A O 1
ATOM 814 N N . LEU A 1 103 ? -20.239 -2.260 -10.144 1.00 60.16 103 LEU A N 1
ATOM 815 C CA . LEU A 1 103 ? -20.432 -3.206 -9.051 1.00 60.16 103 LEU A CA 1
ATOM 816 C C . LEU A 1 103 ? -21.438 -2.701 -8.007 1.00 60.16 103 LEU A C 1
ATOM 818 O O . LEU A 1 103 ? -22.308 -3.455 -7.570 1.00 60.16 103 LEU A O 1
ATOM 822 N N . PHE A 1 104 ? -21.353 -1.423 -7.626 1.00 60.84 104 PHE A N 1
ATOM 823 C CA . PHE A 1 104 ? -22.188 -0.846 -6.567 1.00 60.84 104 PHE A CA 1
ATOM 824 C C . PHE A 1 104 ? -23.490 -0.190 -7.066 1.00 60.84 104 PHE A C 1
ATOM 826 O O . PHE A 1 104 ? -24.248 0.313 -6.236 1.00 60.84 104 PHE A O 1
ATOM 833 N N . LYS A 1 105 ? -23.779 -0.187 -8.382 1.00 54.50 105 LYS A N 1
ATOM 834 C CA . LYS A 1 105 ? -25.042 0.283 -9.013 1.00 54.50 105 LYS A CA 1
ATOM 835 C C . LYS A 1 105 ? -25.659 1.549 -8.384 1.00 54.50 105 LYS A C 1
ATOM 837 O O . LYS A 1 105 ? -26.870 1.616 -8.170 1.00 54.50 105 LYS A O 1
ATOM 842 N N . THR A 1 106 ? -24.859 2.558 -8.043 1.00 52.00 106 THR A N 1
ATOM 843 C CA . THR A 1 106 ? -25.314 3.672 -7.185 1.00 52.00 106 THR A CA 1
ATOM 844 C C . THR A 1 106 ? -25.151 5.033 -7.853 1.00 52.00 106 THR A C 1
ATOM 846 O O . THR A 1 106 ? -24.046 5.541 -8.005 1.00 52.00 106 THR A O 1
ATOM 849 N N . ASN A 1 107 ? -26.275 5.690 -8.161 1.00 47.50 107 ASN A N 1
ATOM 850 C CA . ASN A 1 107 ? -26.311 7.072 -8.664 1.00 47.50 107 ASN A CA 1
ATOM 851 C C . ASN A 1 107 ? -25.838 8.119 -7.630 1.00 47.50 107 ASN A C 1
ATOM 853 O O . ASN A 1 107 ? -25.435 9.214 -8.010 1.00 47.50 107 ASN A O 1
ATOM 857 N N . THR A 1 108 ? -25.860 7.799 -6.332 1.00 43.88 108 THR A N 1
ATOM 858 C CA . THR A 1 108 ? -25.489 8.710 -5.231 1.00 43.88 108 THR A CA 1
ATOM 859 C C . THR A 1 108 ? -23.987 8.710 -4.922 1.00 43.88 108 THR A C 1
ATOM 861 O O . THR A 1 108 ? -23.406 9.778 -4.738 1.00 43.88 108 THR A O 1
ATOM 864 N N . ILE A 1 109 ? -23.331 7.542 -4.948 1.00 50.00 109 ILE A N 1
ATOM 865 C CA . ILE A 1 109 ? -21.860 7.419 -4.839 1.00 50.00 109 ILE A CA 1
ATOM 866 C C . ILE A 1 109 ? -21.179 8.045 -6.068 1.00 50.00 109 ILE A C 1
ATOM 868 O O . ILE A 1 109 ? -20.115 8.652 -5.953 1.00 50.00 109 ILE A O 1
ATOM 872 N N . ASN A 1 110 ? -21.856 8.005 -7.220 1.00 43.78 110 ASN A N 1
ATOM 873 C CA . ASN A 1 110 ? -21.405 8.606 -8.474 1.00 43.78 110 ASN A CA 1
ATOM 874 C C . ASN A 1 110 ? -21.219 10.138 -8.398 1.00 43.78 110 ASN A C 1
ATOM 876 O O . ASN A 1 110 ? -20.402 10.713 -9.115 1.00 43.78 110 ASN A O 1
ATOM 880 N N . LEU A 1 111 ? -21.961 10.829 -7.521 1.00 42.62 111 LEU A N 1
ATOM 881 C CA . LEU A 1 111 ? -21.827 12.279 -7.360 1.00 42.62 111 LEU A CA 1
ATOM 882 C C . LEU A 1 111 ? -20.738 12.650 -6.341 1.00 42.62 111 LEU A C 1
ATOM 884 O O . LEU A 1 111 ? -20.005 13.608 -6.568 1.00 42.62 111 LEU A O 1
ATOM 888 N N . LEU A 1 112 ? -20.617 11.899 -5.239 1.00 42.59 112 LEU A N 1
ATOM 889 C CA . LEU A 1 112 ? -19.639 12.194 -4.185 1.00 42.59 112 LEU A CA 1
ATOM 890 C C . LEU A 1 112 ? -18.220 11.751 -4.557 1.00 42.59 112 LEU A C 1
ATOM 892 O O . LEU A 1 112 ? -17.273 12.505 -4.364 1.00 42.59 112 LEU A O 1
ATOM 896 N N . TYR A 1 113 ? -18.061 10.549 -5.109 1.00 45.81 113 TYR A N 1
ATOM 897 C CA . TYR A 1 113 ? -16.738 9.967 -5.331 1.00 45.81 113 TYR A CA 1
ATOM 898 C C . TYR A 1 113 ? -16.171 10.355 -6.709 1.00 45.81 113 TYR A C 1
ATOM 900 O O . TYR A 1 113 ? -15.057 10.870 -6.801 1.00 45.81 113 TYR A O 1
ATOM 908 N N . THR A 1 114 ? -16.963 10.226 -7.782 1.00 44.47 114 THR A N 1
ATOM 909 C CA . THR A 1 114 ? -16.519 10.475 -9.170 1.00 44.47 114 THR A CA 1
ATOM 910 C C . THR A 1 114 ? -16.375 11.958 -9.514 1.00 44.47 114 THR A C 1
ATOM 912 O O . THR A 1 114 ? -15.465 12.328 -10.250 1.00 44.47 114 THR A O 1
ATOM 915 N N . ARG A 1 115 ? -17.256 12.830 -8.995 1.00 40.00 115 ARG A N 1
ATOM 916 C CA . ARG A 1 115 ? -17.202 14.281 -9.269 1.00 40.00 115 ARG A CA 1
ATOM 917 C C . ARG A 1 115 ? -16.437 15.098 -8.225 1.00 40.00 115 ARG A C 1
ATOM 919 O O . ARG A 1 115 ? -16.106 16.241 -8.528 1.00 40.00 115 ARG A O 1
ATOM 926 N N . MET A 1 116 ? -16.164 14.559 -7.029 1.00 42.72 116 MET A N 1
ATOM 927 C CA . MET A 1 116 ? -15.542 15.335 -5.942 1.00 42.72 116 MET A CA 1
ATOM 928 C C . MET A 1 116 ? -14.288 14.715 -5.303 1.00 42.72 116 MET A C 1
ATOM 930 O O . MET A 1 116 ? -13.508 15.483 -4.755 1.00 42.72 116 MET A O 1
ATOM 934 N N . ALA A 1 117 ? -14.048 13.397 -5.380 1.00 41.59 117 ALA A N 1
ATOM 935 C CA . ALA A 1 117 ? -12.867 12.763 -4.766 1.00 41.59 117 ALA A CA 1
ATOM 936 C C . ALA A 1 117 ? -11.780 12.377 -5.788 1.00 41.59 117 ALA A C 1
ATOM 938 O O . ALA A 1 117 ? -10.606 12.641 -5.557 1.00 41.59 117 ALA A O 1
ATOM 939 N N . ALA A 1 118 ? -12.156 11.817 -6.943 1.00 43.78 118 ALA A N 1
ATOM 940 C CA . ALA A 1 118 ? -11.194 11.375 -7.962 1.00 43.78 118 ALA A CA 1
ATOM 941 C C . ALA A 1 118 ? -10.330 12.501 -8.591 1.00 43.78 118 ALA A C 1
ATOM 943 O O . ALA A 1 118 ? -9.145 12.264 -8.800 1.00 43.78 118 ALA A O 1
ATOM 944 N N . PRO A 1 119 ? -10.841 13.727 -8.853 1.00 43.44 119 PRO A N 1
ATOM 945 C CA . PRO A 1 119 ? -10.014 14.829 -9.365 1.00 43.44 119 PRO A CA 1
ATOM 946 C C . PRO A 1 119 ? -9.244 15.593 -8.271 1.00 43.44 119 PRO A C 1
ATOM 948 O O . PRO A 1 119 ? -8.469 16.490 -8.586 1.00 43.44 119 PRO A O 1
ATOM 951 N N . PHE A 1 120 ? -9.500 15.297 -6.993 1.00 48.25 120 PHE A N 1
ATOM 952 C CA . PHE A 1 120 ? -9.004 16.053 -5.837 1.00 48.25 120 PHE A CA 1
ATOM 953 C C . PHE A 1 120 ? -8.569 15.090 -4.735 1.00 48.25 120 PHE A C 1
ATOM 955 O O . PHE A 1 120 ? -9.023 15.199 -3.594 1.00 48.25 120 PHE A O 1
ATOM 962 N N . SER A 1 121 ? -7.752 14.096 -5.091 1.00 61.78 121 SER A N 1
ATOM 963 C CA . SER A 1 121 ? -7.222 13.160 -4.108 1.00 61.78 121 SER A CA 1
ATOM 964 C C . SER A 1 121 ? -6.376 13.934 -3.099 1.00 61.78 121 SER A C 1
ATOM 966 O O . SER A 1 121 ? -5.217 14.255 -3.345 1.00 61.78 121 SER A O 1
ATOM 968 N N . THR A 1 122 ? -6.978 14.232 -1.948 1.00 75.19 122 THR A N 1
ATOM 969 C CA . THR A 1 122 ? -6.304 14.798 -0.775 1.00 75.19 122 THR A CA 1
ATOM 970 C C . THR A 1 122 ? -5.402 13.778 -0.098 1.00 75.19 122 THR A C 1
ATOM 972 O O . THR A 1 122 ? -4.761 14.105 0.897 1.00 75.19 122 THR A O 1
ATOM 975 N N . TRP A 1 123 ? -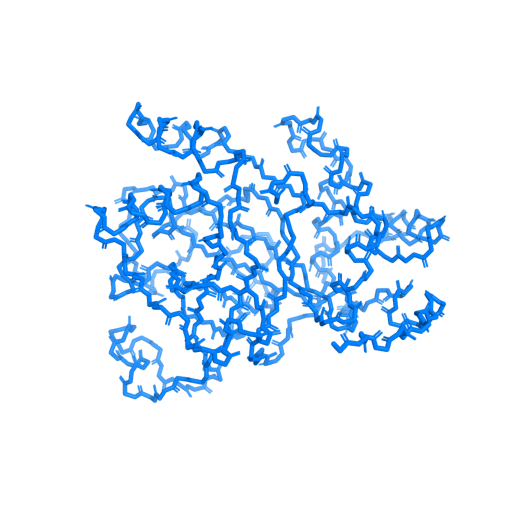5.383 12.536 -0.594 1.00 86.81 123 TRP A N 1
ATOM 976 C CA . TRP A 1 123 ? -4.609 11.435 -0.052 1.00 86.81 123 TRP A CA 1
ATOM 977 C C . TRP A 1 123 ? -3.116 11.729 -0.147 1.00 86.81 123 TRP A C 1
ATOM 979 O O . TRP A 1 123 ? -2.564 11.922 -1.226 1.00 86.81 123 TRP A O 1
ATOM 989 N N . THR A 1 124 ? -2.458 11.744 1.005 1.00 91.19 124 THR A N 1
ATOM 990 C CA . THR A 1 124 ? -1.018 12.001 1.099 1.00 91.19 124 THR A CA 1
ATOM 991 C C . THR A 1 124 ? -0.210 10.736 1.335 1.00 91.19 124 THR A C 1
ATOM 993 O O . THR A 1 124 ? 0.998 10.745 1.111 1.00 91.19 124 THR A O 1
ATOM 996 N N . GLY A 1 125 ? -0.843 9.651 1.789 1.00 95.25 125 GLY A N 1
ATOM 997 C CA . GLY A 1 125 ? -0.155 8.414 2.125 1.00 95.25 125 GLY A CA 1
ATOM 998 C C . GLY A 1 125 ? -0.850 7.588 3.197 1.00 95.25 125 GLY A C 1
ATOM 999 O O . GLY A 1 125 ? -2.064 7.675 3.409 1.00 95.25 125 GLY A O 1
ATOM 1000 N N . LYS A 1 126 ? -0.070 6.733 3.854 1.00 97.88 126 LYS A N 1
ATOM 1001 C CA . LYS A 1 126 ? -0.563 5.852 4.914 1.00 97.88 126 LYS A CA 1
ATOM 1002 C C . LYS A 1 126 ? 0.361 5.891 6.119 1.00 97.88 126 LYS A C 1
ATOM 1004 O O . LYS A 1 126 ? 1.579 6.020 5.985 1.00 97.88 126 LYS A O 1
ATOM 1009 N N . ARG A 1 127 ? -0.236 5.754 7.297 1.00 97.62 127 ARG A N 1
ATOM 1010 C CA . ARG A 1 127 ? 0.470 5.644 8.571 1.00 97.62 127 ARG A CA 1
ATOM 1011 C C . ARG A 1 127 ? 0.248 4.265 9.181 1.00 97.62 127 ARG A C 1
ATOM 1013 O O . ARG A 1 127 ? -0.851 3.727 9.066 1.00 97.62 127 ARG A O 1
ATOM 1020 N N . PHE A 1 128 ? 1.276 3.731 9.829 1.00 98.31 128 PHE A N 1
ATOM 1021 C CA . PHE A 1 128 ? 1.273 2.457 10.540 1.00 98.31 128 PHE A CA 1
ATOM 1022 C C . PHE A 1 128 ? 1.710 2.711 11.979 1.00 98.31 128 PHE A C 1
ATOM 1024 O O . PHE A 1 128 ? 2.870 3.020 12.232 1.00 98.31 128 PHE A O 1
ATOM 1031 N N . ASP A 1 129 ? 0.770 2.612 12.913 1.00 97.50 129 ASP A N 1
ATOM 1032 C CA . ASP A 1 129 ? 1.023 2.808 14.334 1.00 97.50 129 ASP A CA 1
ATOM 1033 C C . ASP A 1 129 ? 0.989 1.451 15.067 1.00 97.50 129 ASP A C 1
ATOM 1035 O O . ASP A 1 129 ? 0.206 0.556 14.713 1.00 97.50 129 ASP A O 1
ATOM 1039 N N . PRO A 1 130 ? 1.805 1.262 16.119 1.00 97.00 130 PRO A N 1
ATOM 1040 C CA . PRO A 1 130 ? 1.698 0.093 16.982 1.00 97.00 130 PRO A CA 1
ATOM 1041 C C . PRO A 1 130 ? 0.291 -0.040 17.576 1.00 97.00 130 PRO A C 1
ATOM 1043 O O . PRO A 1 130 ? -0.301 0.937 18.039 1.00 97.00 130 PRO A O 1
ATOM 1046 N N . ILE A 1 131 ? -0.231 -1.265 17.625 1.00 97.50 131 ILE A N 1
ATOM 1047 C CA . ILE A 1 131 ? -1.524 -1.566 18.248 1.00 97.50 131 ILE A CA 1
ATOM 1048 C C . ILE A 1 131 ? -1.327 -2.429 19.495 1.00 97.50 131 ILE A C 1
ATOM 1050 O O . ILE A 1 131 ? -0.562 -3.394 19.489 1.00 97.50 131 ILE A O 1
ATOM 1054 N N . SER A 1 132 ? -2.021 -2.089 20.585 1.00 97.38 132 SER A N 1
ATOM 1055 C CA . SER A 1 132 ? -2.042 -2.949 21.770 1.00 97.38 132 SER A CA 1
ATOM 1056 C C . SER A 1 132 ? -2.864 -4.211 21.499 1.00 97.38 132 SER A C 1
ATOM 1058 O O . SER A 1 132 ? -3.766 -4.217 20.656 1.00 97.38 132 SER A O 1
ATOM 1060 N N . LYS A 1 133 ? -2.591 -5.286 22.241 1.00 97.25 133 LYS A N 1
ATOM 1061 C CA . LYS A 1 133 ? -3.326 -6.548 22.092 1.00 97.25 133 LYS A CA 1
ATOM 1062 C C . LYS A 1 133 ? -4.820 -6.371 22.370 1.00 97.25 133 LYS A C 1
ATOM 1064 O O . LYS A 1 133 ? -5.644 -6.952 21.676 1.00 97.25 133 LYS A O 1
ATOM 1069 N N . GLU A 1 134 ? -5.165 -5.565 23.365 1.00 97.69 134 GLU A N 1
ATOM 1070 C CA . GLU A 1 134 ? -6.543 -5.297 23.777 1.00 97.69 134 GLU A CA 1
ATOM 1071 C C . GLU A 1 134 ? -7.310 -4.602 22.652 1.00 97.69 134 GLU A C 1
ATOM 1073 O O . GLU A 1 134 ? -8.374 -5.076 22.263 1.00 97.69 134 GLU A O 1
ATOM 1078 N N . LYS A 1 135 ? -6.726 -3.545 22.067 1.00 97.44 135 LYS A N 1
ATOM 1079 C CA . LYS A 1 135 ? -7.312 -2.846 20.914 1.00 97.44 135 LYS A CA 1
ATOM 1080 C C . LYS A 1 135 ? -7.412 -3.742 19.683 1.00 97.44 135 LYS A C 1
ATOM 1082 O O . LYS A 1 135 ? -8.395 -3.668 18.954 1.00 97.44 135 LYS A O 1
ATOM 1087 N N . LEU A 1 136 ? -6.416 -4.596 19.448 1.00 98.31 136 LEU A N 1
ATOM 1088 C CA . LEU A 1 136 ? -6.444 -5.533 18.328 1.00 98.31 136 LEU A CA 1
ATOM 1089 C C . LEU A 1 136 ? -7.594 -6.534 18.466 1.00 98.31 136 LEU A C 1
ATOM 1091 O O . LEU A 1 136 ? -8.371 -6.709 17.528 1.00 98.31 136 LEU A O 1
ATOM 1095 N N . LEU A 1 137 ? -7.730 -7.154 19.640 1.00 97.75 137 LEU A N 1
ATOM 1096 C CA . LEU A 1 137 ? -8.835 -8.065 19.938 1.00 97.75 137 LEU A CA 1
ATOM 1097 C C . LEU A 1 137 ? -10.180 -7.345 19.840 1.00 97.75 137 LEU A C 1
ATOM 1099 O O . LEU A 1 137 ? -11.133 -7.912 19.312 1.00 97.75 137 LEU A O 1
ATOM 1103 N N . GLU A 1 138 ? -10.252 -6.098 20.310 1.00 97.12 138 GLU A N 1
ATOM 1104 C CA . GLU A 1 138 ? -11.443 -5.273 20.171 1.00 97.12 138 GLU A CA 1
ATOM 1105 C C . GLU A 1 138 ? -11.798 -5.094 18.695 1.00 97.12 138 GLU A C 1
ATOM 1107 O O . GLU A 1 138 ? -12.856 -5.567 18.295 1.00 97.12 138 GLU A O 1
ATOM 1112 N N . PHE A 1 139 ? -10.935 -4.484 17.879 1.00 97.12 139 PHE A N 1
ATOM 1113 C CA . PHE A 1 139 ? -11.241 -4.148 16.482 1.00 97.12 139 PHE A CA 1
ATOM 1114 C C . PHE A 1 139 ? -11.510 -5.353 15.584 1.00 97.12 139 PHE A C 1
ATOM 1116 O O . PHE A 1 139 ? -12.188 -5.204 14.569 1.00 97.12 139 PHE A O 1
ATOM 1123 N N . THR A 1 140 ? -11.010 -6.527 15.958 1.00 97.44 140 THR A N 1
ATOM 1124 C CA . THR A 1 140 ? -11.088 -7.740 15.135 1.00 97.44 140 THR A CA 1
ATOM 1125 C C . THR A 1 140 ? -11.994 -8.814 15.723 1.00 97.44 140 THR A C 1
ATOM 1127 O O . THR A 1 140 ? -11.942 -9.956 15.280 1.00 97.44 140 THR A O 1
ATOM 1130 N N . ASP A 1 141 ? -12.793 -8.483 16.743 1.00 95.56 141 ASP A N 1
ATOM 1131 C CA . ASP A 1 141 ? -13.669 -9.432 17.450 1.00 95.56 141 ASP A CA 1
ATOM 1132 C C . ASP A 1 141 ? -12.933 -10.705 17.915 1.00 95.56 141 ASP A C 1
ATOM 1134 O O . ASP A 1 141 ? -13.468 -11.811 17.931 1.00 95.56 141 ASP A O 1
ATOM 1138 N N . GLY A 1 142 ? -11.667 -10.541 18.299 1.00 95.75 142 GLY A N 1
ATOM 1139 C CA . GLY A 1 142 ? -10.798 -11.614 18.771 1.00 95.75 142 GLY A CA 1
ATOM 1140 C C . GLY A 1 142 ? -10.179 -12.496 17.682 1.00 95.75 142 GLY A C 1
ATOM 1141 O O . GLY A 1 142 ? -9.397 -13.386 18.023 1.00 95.75 142 GLY A O 1
ATOM 1142 N N . HIS A 1 143 ? -10.474 -12.262 16.400 1.00 95.88 143 HIS A N 1
ATOM 1143 C CA . HIS A 1 143 ? -9.899 -13.040 15.299 1.00 95.88 143 HIS A CA 1
ATOM 1144 C C . HIS A 1 143 ? -8.390 -12.805 15.143 1.00 95.88 143 HIS A C 1
ATOM 1146 O O . HIS A 1 143 ? -7.643 -13.756 14.902 1.00 95.88 143 HIS A O 1
ATOM 1152 N N . GLU A 1 144 ? -7.918 -11.570 15.334 1.00 96.12 144 GLU A N 1
ATOM 1153 C CA . GLU A 1 144 ? -6.486 -11.276 15.387 1.00 96.12 144 GLU A CA 1
ATOM 1154 C C . GLU A 1 144 ? -5.987 -11.321 16.831 1.00 96.12 144 GLU A C 1
ATOM 1156 O O . GLU A 1 144 ? -6.328 -10.489 17.669 1.00 96.12 144 GLU A O 1
ATOM 1161 N N . THR A 1 145 ? -5.130 -12.296 17.139 1.00 94.12 145 THR A N 1
ATOM 1162 C CA . THR A 1 145 ? -4.681 -12.540 18.521 1.00 94.12 145 THR A CA 1
ATOM 1163 C C . THR A 1 145 ? -3.339 -11.886 18.870 1.00 94.12 145 THR A C 1
ATOM 1165 O O . THR A 1 145 ? -2.838 -12.085 19.978 1.00 94.12 145 THR A O 1
ATOM 1168 N N . GLY A 1 146 ? -2.706 -11.193 17.916 1.00 92.56 146 GLY A N 1
ATOM 1169 C CA . GLY A 1 146 ? -1.366 -10.606 18.064 1.00 92.56 146 GLY A CA 1
ATOM 1170 C C . GLY A 1 146 ? -0.209 -11.613 18.002 1.00 92.56 146 GLY A C 1
ATOM 1171 O O . GLY A 1 146 ? 0.871 -11.332 18.508 1.00 92.56 146 GLY A O 1
ATOM 1172 N N . LYS A 1 147 ? -0.423 -12.804 17.418 1.00 93.69 147 LYS A N 1
ATOM 1173 C CA . LYS A 1 147 ? 0.653 -13.797 17.187 1.00 93.69 147 LYS A CA 1
ATOM 1174 C C . LYS A 1 147 ? 1.646 -13.350 16.113 1.00 93.69 147 LYS A C 1
ATOM 1176 O O . LYS A 1 147 ? 2.801 -13.751 16.146 1.00 93.69 147 LYS A O 1
ATOM 1181 N N . VAL A 1 148 ? 1.163 -12.557 15.163 1.00 93.75 148 VAL A N 1
ATOM 1182 C CA . VAL A 1 148 ? 1.959 -11.887 14.137 1.00 93.75 148 VAL A CA 1
ATOM 1183 C C . VAL A 1 148 ? 1.955 -10.403 14.469 1.00 93.75 148 VAL A C 1
ATOM 1185 O O . VAL A 1 148 ? 0.933 -9.878 14.927 1.00 93.75 148 VAL A O 1
ATOM 1188 N N . GLN A 1 149 ? 3.086 -9.731 14.254 1.00 95.81 149 GLN A N 1
ATOM 1189 C CA . GLN A 1 149 ? 3.158 -8.289 14.439 1.00 95.81 149 GLN A CA 1
ATOM 1190 C C . GLN A 1 149 ? 2.103 -7.610 13.564 1.00 95.81 149 GLN A C 1
ATOM 1192 O O . GLN A 1 149 ? 1.999 -7.866 12.365 1.00 95.81 149 GLN A O 1
ATOM 1197 N N . THR A 1 150 ? 1.276 -6.799 14.212 1.00 97.75 150 THR A N 1
ATOM 1198 C CA . THR A 1 150 ? 0.103 -6.173 13.614 1.00 97.75 150 THR A CA 1
ATOM 1199 C C . THR A 1 150 ? 0.133 -4.691 13.944 1.00 97.75 150 THR A C 1
ATOM 1201 O O . THR A 1 150 ? 0.615 -4.303 15.009 1.00 97.75 150 THR A O 1
ATOM 1204 N N . PHE A 1 151 ? -0.380 -3.875 13.035 1.00 98.19 151 PHE A N 1
ATOM 1205 C CA . PHE A 1 151 ? -0.381 -2.425 13.134 1.00 98.19 151 PHE A CA 1
ATOM 1206 C C . PHE A 1 151 ? -1.798 -1.898 12.962 1.00 98.19 151 PHE A C 1
ATOM 1208 O O . PHE A 1 151 ? -2.598 -2.444 12.194 1.00 98.19 151 PHE A O 1
ATOM 1215 N N . TRP A 1 152 ? -2.095 -0.823 13.680 1.00 97.94 152 TRP A N 1
ATOM 1216 C CA . TRP A 1 152 ? -3.267 -0.007 13.423 1.00 97.94 152 TRP A CA 1
ATOM 1217 C C . TRP A 1 152 ? -2.856 1.066 12.429 1.00 97.94 152 TRP A C 1
ATOM 1219 O O . TRP A 1 152 ? -1.977 1.874 12.719 1.00 97.94 152 TRP A O 1
ATOM 1229 N N . GLY A 1 153 ? -3.437 1.039 11.239 1.00 97.94 153 GLY A N 1
ATOM 1230 C CA . GLY A 1 153 ? -3.068 1.976 10.196 1.00 97.94 153 GLY A CA 1
ATOM 1231 C C . GLY A 1 153 ? -4.208 2.870 9.756 1.00 97.94 153 GLY A C 1
ATOM 1232 O O . GLY A 1 153 ? -5.380 2.620 10.043 1.00 97.94 153 GLY A O 1
ATOM 1233 N N . SER A 1 154 ? -3.840 3.942 9.065 1.00 97.06 154 SER A N 1
ATOM 1234 C CA . SER A 1 154 ? -4.767 4.937 8.531 1.00 97.06 154 SER A CA 1
ATOM 1235 C C . SER A 1 154 ? -4.304 5.455 7.178 1.00 97.06 154 SER A C 1
ATOM 1237 O O . SER A 1 154 ? -3.104 5.503 6.891 1.00 97.06 154 SER A O 1
ATOM 1239 N N . ASN A 1 155 ? -5.261 5.855 6.346 1.00 95.25 155 ASN A N 1
ATOM 1240 C CA . ASN A 1 155 ? -4.980 6.774 5.254 1.00 95.25 155 ASN A CA 1
ATOM 1241 C C . ASN A 1 155 ? -4.862 8.187 5.822 1.00 95.25 155 ASN A C 1
ATOM 1243 O O . ASN A 1 155 ? -5.537 8.542 6.791 1.00 95.25 155 ASN A O 1
ATOM 1247 N N . THR A 1 156 ? -4.009 8.997 5.210 1.00 94.25 156 THR A N 1
ATOM 1248 C CA . THR A 1 156 ? -3.780 10.380 5.623 1.00 94.25 156 THR A CA 1
ATOM 1249 C C . THR A 1 156 ? -4.184 11.339 4.517 1.00 94.25 156 THR A C 1
ATOM 1251 O O . THR A 1 156 ? -4.035 11.024 3.332 1.00 94.25 156 THR A O 1
ATOM 1254 N N . GLN A 1 157 ? -4.688 12.514 4.894 1.00 89.75 157 GLN A N 1
ATOM 1255 C CA . GLN A 1 157 ? -5.124 13.524 3.931 1.00 89.75 157 GLN A CA 1
ATOM 1256 C C . GLN A 1 157 ? -4.712 14.941 4.319 1.00 89.75 157 GLN A C 1
ATOM 1258 O O . GLN A 1 157 ? -4.738 15.293 5.499 1.00 89.75 157 GLN A O 1
ATOM 1263 N N . ALA A 1 158 ? -4.379 15.763 3.323 1.00 88.12 158 ALA A N 1
ATOM 1264 C CA . ALA A 1 158 ? -4.153 17.200 3.475 1.00 88.12 158 ALA A CA 1
ATOM 1265 C C . ALA A 1 158 ? -5.428 17.986 3.119 1.00 88.12 158 ALA A C 1
ATOM 1267 O O . ALA A 1 158 ? -6.036 17.767 2.076 1.00 88.12 158 ALA A O 1
ATOM 1268 N N . LEU A 1 159 ? -5.846 18.893 4.005 1.00 83.06 159 LEU A N 1
ATOM 1269 C CA . LEU A 1 159 ? -7.067 19.702 3.927 1.00 83.06 159 LEU A CA 1
ATOM 1270 C C . LEU A 1 159 ? -6.738 21.206 3.957 1.00 83.06 159 LEU A C 1
ATOM 1272 O O . LEU A 1 159 ? -7.223 21.979 4.796 1.00 83.06 159 LEU A O 1
ATOM 1276 N N . ARG A 1 160 ? -5.878 21.645 3.044 1.00 74.75 160 ARG A N 1
ATOM 1277 C CA . ARG A 1 160 ? -5.264 22.978 3.047 1.00 74.75 160 ARG A CA 1
ATOM 1278 C C . ARG A 1 160 ? -6.073 23.993 2.252 1.00 74.75 160 ARG A C 1
ATOM 1280 O O . ARG A 1 160 ? -6.224 25.132 2.706 1.00 74.75 160 ARG A O 1
ATOM 1287 N N . THR A 1 161 ? -6.631 23.598 1.113 1.00 73.56 161 THR A N 1
ATOM 1288 C CA . THR A 1 161 ? -7.419 24.475 0.242 1.00 73.56 161 THR A CA 1
ATOM 1289 C C . THR A 1 161 ? -8.897 24.495 0.631 1.00 73.56 161 THR A C 1
ATOM 1291 O O . THR A 1 161 ? -9.402 23.628 1.345 1.00 73.56 161 THR A O 1
ATOM 1294 N N . PHE A 1 162 ? -9.636 25.495 0.140 1.00 68.00 162 PHE A N 1
ATOM 1295 C CA . PHE A 1 162 ? -11.085 25.580 0.358 1.00 68.00 162 PHE A CA 1
ATOM 1296 C C . PHE A 1 162 ? -11.824 24.327 -0.141 1.00 68.00 162 PHE A C 1
ATOM 1298 O O . PHE A 1 162 ? -12.744 23.850 0.522 1.00 68.00 162 PHE A O 1
ATOM 1305 N N . LYS A 1 163 ? -11.395 23.773 -1.283 1.00 67.19 163 LYS A N 1
ATOM 1306 C CA . LYS A 1 163 ? -11.979 22.556 -1.864 1.00 67.19 163 LYS A CA 1
ATOM 1307 C C . LYS A 1 163 ? -11.712 21.336 -0.987 1.00 67.19 163 LYS A C 1
ATOM 1309 O O . LYS A 1 163 ? -12.629 20.572 -0.713 1.00 67.19 163 LYS A O 1
ATOM 1314 N N . GLU A 1 164 ? -10.493 21.190 -0.485 1.00 72.62 164 GLU A N 1
ATOM 1315 C CA . GLU A 1 164 ? -10.134 20.056 0.371 1.00 72.62 164 GLU A CA 1
ATOM 1316 C C . GLU A 1 164 ? -10.852 20.138 1.723 1.00 72.62 164 GLU A C 1
ATOM 1318 O O . GLU A 1 164 ? -11.408 19.152 2.198 1.00 72.62 164 GLU A O 1
ATOM 1323 N N . ARG A 1 165 ? -10.961 21.336 2.311 1.00 74.50 165 ARG A N 1
ATOM 1324 C CA . ARG A 1 165 ? -11.763 21.546 3.529 1.00 74.50 165 ARG A CA 1
ATOM 1325 C C . ARG A 1 165 ? -13.236 21.210 3.319 1.00 74.50 165 ARG A C 1
ATOM 1327 O O . ARG A 1 165 ? -13.869 20.683 4.229 1.00 74.50 165 ARG A O 1
ATOM 1334 N N . PHE A 1 166 ? -13.783 21.492 2.135 1.00 70.62 166 PHE A N 1
ATOM 1335 C CA . PHE A 1 166 ? -15.137 21.073 1.784 1.00 70.62 166 PHE A CA 1
ATOM 1336 C C . PHE A 1 166 ? -15.266 19.541 1.767 1.00 70.62 166 PHE A C 1
ATOM 1338 O O . PHE A 1 166 ? -16.198 19.015 2.373 1.00 70.62 166 PHE A O 1
ATOM 1345 N N . VAL A 1 167 ? -14.301 18.825 1.176 1.00 67.88 167 VAL A N 1
ATOM 1346 C CA . VAL A 1 167 ? -14.241 17.351 1.223 1.00 67.88 167 VAL A CA 1
ATOM 1347 C C . VAL A 1 167 ? -14.175 16.848 2.671 1.00 67.88 167 VAL A C 1
ATOM 1349 O O . VAL A 1 167 ? -14.983 16.005 3.057 1.00 67.88 167 VAL A O 1
ATOM 1352 N N . GLY A 1 168 ? -13.301 17.416 3.507 1.00 69.56 168 GLY A N 1
ATOM 1353 C CA . GLY A 1 168 ? -13.200 17.040 4.922 1.00 69.56 168 GLY A CA 1
ATOM 1354 C C . GLY A 1 168 ? -14.494 17.276 5.712 1.00 69.56 168 GLY A C 1
ATOM 1355 O O . GLY A 1 168 ? -14.900 16.441 6.518 1.00 69.56 168 GLY A O 1
ATOM 1356 N N . ASN A 1 169 ? -15.204 18.375 5.442 1.00 68.06 169 ASN A N 1
ATOM 1357 C CA . ASN A 1 169 ? -16.509 18.638 6.054 1.00 68.06 169 ASN A CA 1
ATOM 1358 C C . ASN A 1 169 ? -17.566 17.610 5.625 1.00 68.06 169 ASN A C 1
ATOM 1360 O O . ASN A 1 169 ? -18.355 17.165 6.456 1.00 68.06 169 ASN A O 1
ATOM 1364 N N . MET A 1 170 ? -17.566 17.198 4.355 1.00 66.75 170 MET A N 1
ATOM 1365 C CA . MET A 1 170 ? -18.472 16.160 3.854 1.00 66.75 170 MET A CA 1
ATOM 1366 C C . MET A 1 170 ? -18.196 14.789 4.481 1.00 66.75 170 MET A C 1
ATOM 1368 O O . MET A 1 170 ? -19.141 14.053 4.765 1.00 66.75 170 MET A O 1
ATOM 1372 N N . MET A 1 171 ? -16.928 14.459 4.747 1.00 71.06 171 MET A N 1
ATOM 1373 C CA . MET A 1 171 ? -16.560 13.226 5.453 1.00 71.06 171 MET A CA 1
ATOM 1374 C C . MET A 1 171 ? -17.110 13.209 6.880 1.00 71.06 171 MET A C 1
ATOM 1376 O O . MET A 1 171 ? -17.733 12.226 7.277 1.00 71.06 171 MET A O 1
ATOM 1380 N N . ASN A 1 172 ? -16.979 14.325 7.607 1.00 70.31 172 ASN A N 1
ATOM 1381 C CA . ASN A 1 172 ? -17.558 14.472 8.947 1.00 70.31 172 ASN A CA 1
ATOM 1382 C C . ASN A 1 172 ? -19.090 14.337 8.933 1.00 70.31 172 ASN A C 1
ATOM 1384 O O . ASN A 1 172 ? -19.660 13.704 9.816 1.00 70.31 172 ASN A O 1
ATOM 1388 N N . LEU A 1 173 ? -19.764 14.904 7.926 1.00 65.69 173 LEU A N 1
ATOM 1389 C CA . LEU A 1 173 ? -21.220 14.776 7.763 1.00 65.69 173 LEU A CA 1
ATOM 1390 C C . LEU A 1 173 ? -21.667 13.350 7.411 1.00 65.69 173 LEU A C 1
ATOM 1392 O O . LEU A 1 173 ? -22.825 13.008 7.633 1.00 65.69 173 LEU A O 1
ATOM 1396 N N . SER A 1 174 ? -20.764 12.532 6.870 1.00 65.44 174 SER A N 1
ATOM 1397 C CA . SER A 1 174 ? -21.027 11.146 6.469 1.00 65.44 174 SER A CA 1
ATOM 1398 C C . SER A 1 174 ? -20.672 10.129 7.563 1.00 65.44 174 SER A C 1
ATOM 1400 O O . SER A 1 174 ? -20.605 8.939 7.272 1.00 65.44 174 SER A O 1
ATOM 1402 N N . ASP A 1 175 ? -20.420 10.595 8.794 1.00 73.44 175 ASP A N 1
ATOM 1403 C CA . ASP A 1 175 ? -20.023 9.784 9.959 1.00 73.44 175 ASP A CA 1
ATOM 1404 C C . ASP A 1 175 ? -18.797 8.884 9.698 1.00 73.44 175 ASP A C 1
ATOM 1406 O O . ASP A 1 175 ? -18.629 7.817 10.290 1.00 73.44 175 ASP A O 1
ATOM 1410 N N . ILE A 1 176 ? -17.910 9.314 8.791 1.00 80.31 176 ILE A N 1
ATOM 1411 C CA . ILE A 1 176 ? -16.648 8.618 8.536 1.00 80.31 176 ILE A CA 1
ATOM 1412 C C . ILE A 1 176 ? -15.737 8.864 9.730 1.00 80.31 176 ILE A C 1
ATOM 1414 O O . ILE A 1 176 ? -15.402 10.013 10.039 1.00 80.31 176 ILE A O 1
ATOM 1418 N N . TRP A 1 177 ? -15.282 7.784 10.369 1.00 86.75 177 TRP A N 1
ATOM 1419 C CA . TRP A 1 177 ? -14.326 7.895 11.462 1.00 86.75 177 TRP A CA 1
ATOM 1420 C C . TRP A 1 177 ? -13.056 8.608 10.981 1.00 86.75 177 TRP A C 1
ATOM 1422 O O . TRP A 1 177 ? -12.304 8.104 10.146 1.00 86.75 177 TRP A O 1
ATOM 1432 N N . THR A 1 178 ? -12.853 9.806 11.527 1.00 89.00 178 THR A N 1
ATOM 1433 C CA . THR A 1 178 ? -11.753 10.707 11.199 1.00 89.00 178 THR A CA 1
ATOM 1434 C C . THR A 1 178 ? -11.093 11.193 12.484 1.00 89.00 178 THR A C 1
ATOM 1436 O O . THR A 1 178 ? -11.767 11.656 13.405 1.00 89.00 178 THR A O 1
ATOM 1439 N N . GLU A 1 179 ? -9.769 11.127 12.539 1.00 92.31 179 GLU A N 1
ATOM 1440 C CA . GLU A 1 179 ? -8.951 11.704 13.603 1.00 92.31 179 GLU A CA 1
ATOM 1441 C C . GLU A 1 179 ? -8.139 12.873 13.053 1.00 92.31 179 GLU A C 1
ATOM 1443 O O . GLU A 1 179 ? -7.584 12.807 11.958 1.00 92.31 179 GLU A O 1
ATOM 1448 N N . LYS A 1 180 ? -8.049 13.967 13.812 1.00 92.69 180 LYS A N 1
ATOM 1449 C CA . LYS A 1 180 ? -7.171 15.081 13.441 1.00 92.69 180 LYS A CA 1
ATOM 1450 C C . LYS A 1 180 ? -5.717 14.683 13.658 1.00 92.69 180 LYS A C 1
ATOM 1452 O O . LYS A 1 180 ? -5.395 14.071 14.676 1.00 92.69 180 LYS A O 1
ATOM 1457 N N . ALA A 1 181 ? -4.850 15.086 12.737 1.00 93.69 181 ALA A N 1
ATOM 1458 C CA . ALA A 1 181 ? -3.419 15.044 12.967 1.00 93.69 181 ALA A CA 1
ATOM 1459 C C . ALA A 1 181 ? -3.059 15.949 14.155 1.00 93.69 181 ALA A C 1
ATOM 1461 O O . ALA A 1 181 ? -3.631 17.027 14.353 1.00 93.69 181 ALA A O 1
ATOM 1462 N N . THR A 1 182 ? -2.096 15.509 14.953 1.00 94.31 182 THR A N 1
ATOM 1463 C CA . THR A 1 182 ? -1.427 16.369 15.927 1.00 94.31 182 THR A CA 1
ATOM 1464 C C . THR A 1 182 ? -0.667 17.482 15.205 1.00 94.31 182 THR A C 1
ATOM 1466 O O . THR A 1 182 ? -0.288 17.352 14.041 1.00 94.31 182 THR A O 1
ATOM 1469 N N . THR A 1 183 ? -0.377 18.578 15.911 1.00 92.88 183 THR A N 1
ATOM 1470 C CA . THR A 1 183 ? 0.443 19.668 15.359 1.00 92.88 183 THR A CA 1
ATOM 1471 C C . THR A 1 183 ? 1.800 19.167 14.865 1.00 92.88 183 THR A C 1
ATOM 1473 O O . THR A 1 183 ? 2.279 19.633 13.836 1.00 92.88 183 THR A O 1
ATOM 1476 N N . GLN A 1 184 ? 2.402 18.206 15.575 1.00 94.06 184 GLN A N 1
ATOM 1477 C CA . GLN A 1 184 ? 3.673 17.609 15.177 1.00 94.06 184 GLN A CA 1
ATOM 1478 C C . GLN A 1 184 ? 3.531 16.814 13.876 1.00 94.06 184 GLN A C 1
ATOM 1480 O O . GLN A 1 184 ? 4.280 17.064 12.939 1.00 94.06 184 GLN A O 1
ATOM 1485 N N . GLU A 1 185 ? 2.548 15.912 13.787 1.00 93.75 185 GLU A N 1
ATOM 1486 C CA . GLU A 1 185 ? 2.298 15.131 12.569 1.00 93.75 185 GLU A CA 1
ATOM 1487 C C . GLU A 1 185 ? 2.050 16.038 11.354 1.00 93.75 185 GLU A C 1
ATOM 1489 O O . GLU A 1 185 ? 2.627 15.818 10.290 1.00 93.75 185 GLU A O 1
ATOM 1494 N N . ALA A 1 186 ? 1.243 17.090 11.518 1.00 92.31 186 ALA A N 1
ATOM 1495 C CA . ALA A 1 186 ? 0.943 18.027 10.440 1.00 92.31 186 ALA A CA 1
ATOM 1496 C C . ALA A 1 186 ? 2.182 18.806 9.972 1.00 92.31 186 ALA A C 1
ATOM 1498 O O . ALA A 1 186 ? 2.356 19.028 8.774 1.00 92.31 186 ALA A O 1
ATOM 1499 N N . GLN A 1 187 ? 3.059 19.203 10.898 1.00 90.69 187 GLN A N 1
ATOM 1500 C CA . GLN A 1 187 ? 4.306 19.899 10.573 1.00 90.69 187 GLN A CA 1
ATOM 1501 C C . GLN A 1 187 ? 5.336 18.979 9.913 1.00 90.69 187 GLN A C 1
ATOM 1503 O O . GLN A 1 187 ? 6.020 19.402 8.985 1.00 90.69 187 GLN A O 1
ATOM 1508 N N . GLU A 1 188 ? 5.451 17.743 10.395 1.00 92.31 188 GLU A N 1
ATOM 1509 C CA . GLU A 1 188 ? 6.481 16.798 9.963 1.00 92.31 188 GLU A CA 1
ATOM 1510 C C . GLU A 1 188 ? 6.117 16.100 8.648 1.00 92.31 188 GLU A C 1
ATOM 1512 O O . GLU A 1 188 ? 6.955 15.963 7.758 1.00 92.31 188 GLU A O 1
ATOM 1517 N N . PHE A 1 189 ? 4.855 15.694 8.500 1.00 91.62 189 PHE A N 1
ATOM 1518 C CA . PHE A 1 189 ? 4.400 14.835 7.404 1.00 91.62 189 PHE A CA 1
ATOM 1519 C C . PHE A 1 189 ? 3.417 15.521 6.456 1.00 91.62 189 PHE A C 1
ATOM 1521 O O . PHE A 1 189 ? 3.142 15.018 5.369 1.00 91.62 189 PHE A O 1
ATOM 1528 N N . GLY A 1 190 ? 2.879 16.678 6.845 1.00 89.50 190 GLY A N 1
ATOM 1529 C CA . GLY A 1 190 ? 2.077 17.507 5.958 1.00 89.50 190 GLY A CA 1
ATOM 1530 C C . GLY A 1 190 ? 0.629 17.059 5.743 1.00 89.50 190 GLY A C 1
ATOM 1531 O O . GLY A 1 190 ? -0.018 17.617 4.859 1.00 89.50 190 GLY A O 1
ATOM 1532 N N . TYR A 1 191 ? 0.099 16.119 6.525 1.00 92.38 191 TYR A N 1
ATOM 1533 C CA . TYR A 1 191 ? -1.324 15.766 6.508 1.00 92.38 191 TYR A CA 1
ATOM 1534 C C . TYR A 1 191 ? -2.076 16.366 7.701 1.00 92.38 191 TYR A C 1
ATOM 1536 O O . TYR A 1 191 ? -1.502 16.612 8.756 1.00 92.38 191 TYR A O 1
ATOM 1544 N N . ASP A 1 192 ? -3.377 16.579 7.535 1.00 91.94 192 ASP A N 1
ATOM 1545 C CA . ASP A 1 192 ? -4.246 17.240 8.513 1.00 91.94 192 ASP A CA 1
ATOM 1546 C C . ASP A 1 192 ? -5.181 16.257 9.229 1.00 91.94 192 ASP A C 1
ATOM 1548 O O . ASP A 1 192 ? -5.606 16.506 10.361 1.00 91.94 192 ASP A O 1
ATOM 1552 N N . VAL A 1 193 ? -5.514 15.134 8.586 1.00 92.56 193 VAL A N 1
ATOM 1553 C CA . VAL A 1 193 ? -6.425 14.122 9.136 1.00 92.56 193 VAL A CA 1
ATOM 1554 C C . VAL A 1 193 ? -5.982 12.697 8.810 1.00 92.56 193 VAL A C 1
ATOM 1556 O O . VAL A 1 193 ? -5.281 12.456 7.824 1.00 92.56 193 VAL A O 1
ATOM 1559 N N . LYS A 1 194 ? -6.437 11.765 9.649 1.00 94.31 194 LYS A N 1
ATOM 1560 C CA . LYS A 1 194 ? -6.334 10.311 9.521 1.00 94.31 194 LYS A CA 1
ATOM 1561 C C . LYS A 1 194 ? -7.739 9.727 9.409 1.00 94.31 194 LYS A C 1
ATOM 1563 O O . LYS A 1 194 ? -8.600 10.053 10.225 1.00 94.31 194 LYS A O 1
ATOM 1568 N N . ASN A 1 195 ? -7.986 8.892 8.411 1.00 91.62 195 ASN A N 1
ATOM 1569 C CA . ASN A 1 195 ? -9.274 8.232 8.187 1.00 91.62 195 ASN A CA 1
ATOM 1570 C C . ASN A 1 195 ? -9.083 6.908 7.437 1.00 91.62 195 ASN A C 1
ATOM 1572 O O . ASN A 1 195 ? -7.951 6.490 7.182 1.00 91.62 195 ASN A O 1
ATOM 1576 N N . PHE A 1 196 ? -10.194 6.227 7.133 1.00 91.62 196 PHE A N 1
ATOM 1577 C CA . PHE A 1 196 ? -10.199 4.911 6.481 1.00 91.62 196 PHE A CA 1
ATOM 1578 C C . PHE A 1 196 ? -9.188 3.971 7.147 1.00 91.62 196 PHE A C 1
ATOM 1580 O O . PHE A 1 196 ? -8.207 3.543 6.536 1.00 91.62 196 PHE A O 1
ATOM 1587 N N . PHE A 1 197 ? -9.395 3.752 8.447 1.00 96.50 197 PHE A N 1
ATOM 1588 C CA . PHE A 1 197 ? -8.515 2.936 9.271 1.00 96.50 197 PHE A CA 1
ATOM 1589 C C . PHE A 1 197 ? -8.497 1.482 8.793 1.00 96.50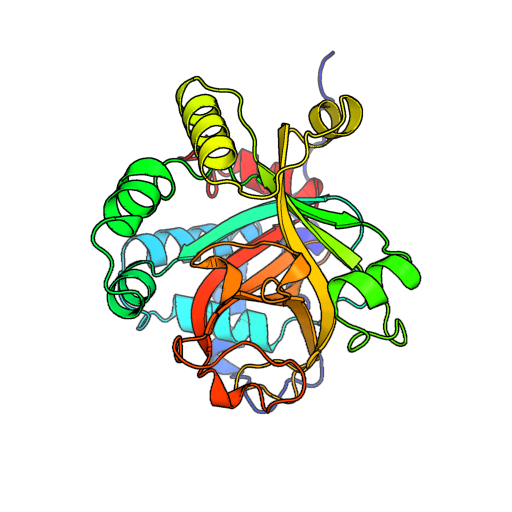 197 PHE A C 1
ATOM 1591 O O . PHE A 1 197 ? -9.476 0.984 8.237 1.00 96.50 197 PHE A O 1
ATOM 1598 N N . PHE A 1 198 ? -7.382 0.802 9.040 1.00 98.19 198 PHE A N 1
ATOM 1599 C CA . PHE A 1 198 ? -7.160 -0.595 8.678 1.00 98.19 198 PHE A CA 1
ATOM 1600 C C . PHE A 1 198 ? -6.348 -1.328 9.747 1.00 98.19 198 PHE A C 1
ATOM 1602 O O . PHE A 1 198 ? -5.620 -0.724 10.538 1.00 98.19 198 PHE A O 1
ATOM 1609 N N . ILE A 1 199 ? -6.456 -2.655 9.748 1.00 98.44 199 ILE A N 1
ATOM 1610 C CA . ILE A 1 199 ? -5.544 -3.539 10.479 1.00 98.44 199 ILE A CA 1
ATOM 1611 C C . ILE A 1 199 ? -4.539 -4.099 9.481 1.00 98.44 199 ILE A C 1
ATOM 1613 O O . ILE A 1 199 ? -4.943 -4.697 8.482 1.00 98.44 199 ILE A O 1
ATOM 1617 N N . ALA A 1 200 ? -3.247 -3.899 9.742 1.00 98.38 200 ALA A N 1
ATOM 1618 C CA . ALA A 1 200 ? -2.187 -4.339 8.845 1.00 98.38 200 ALA A CA 1
ATOM 1619 C C . ALA A 1 200 ? -1.266 -5.387 9.461 1.00 98.38 200 ALA A C 1
ATOM 1621 O O . ALA A 1 200 ? -0.868 -5.262 10.617 1.00 98.38 200 ALA A O 1
ATOM 1622 N N . LYS A 1 201 ? -0.912 -6.409 8.678 1.00 97.81 201 LYS A N 1
ATOM 1623 C CA . LYS A 1 201 ? -0.001 -7.485 9.093 1.00 97.81 201 LYS A CA 1
ATOM 1624 C C . LYS A 1 201 ? 0.606 -8.206 7.894 1.00 97.81 201 LYS A C 1
ATOM 1626 O O . LYS A 1 201 ? 0.007 -8.251 6.819 1.00 97.81 201 LYS A O 1
ATOM 1631 N N . LYS A 1 202 ? 1.738 -8.875 8.112 1.00 97.81 202 LYS A N 1
ATOM 1632 C CA . LYS A 1 202 ? 2.267 -9.857 7.159 1.00 97.81 202 LYS A CA 1
ATOM 1633 C C . LYS A 1 202 ? 1.382 -11.108 7.138 1.00 97.81 202 LYS A C 1
ATOM 1635 O O . LYS A 1 202 ? 1.016 -11.638 8.189 1.00 97.81 202 LYS A O 1
ATOM 1640 N N . THR A 1 203 ? 0.996 -11.567 5.951 1.00 96.38 203 THR A N 1
ATOM 1641 C CA . THR A 1 203 ? 0.158 -12.761 5.754 1.00 96.38 203 THR A CA 1
ATOM 1642 C C . THR A 1 203 ? 0.232 -13.247 4.301 1.00 96.38 203 THR A C 1
ATOM 1644 O O . THR A 1 203 ? 1.058 -12.764 3.533 1.00 96.38 203 THR A O 1
ATOM 1647 N N . LEU A 1 204 ? -0.596 -14.219 3.921 1.00 96.06 204 LEU A N 1
ATOM 1648 C CA . LEU A 1 204 ? -0.689 -14.718 2.551 1.00 96.06 204 LEU A CA 1
ATOM 1649 C C . LEU A 1 204 ? -1.674 -13.895 1.717 1.00 96.06 204 LEU A C 1
ATOM 1651 O O . LEU A 1 204 ? -2.653 -13.351 2.234 1.00 96.06 204 LEU A O 1
ATOM 1655 N N . SER A 1 205 ? -1.416 -13.829 0.415 1.00 95.94 205 SER A N 1
ATOM 1656 C CA . SER A 1 205 ? -2.267 -13.125 -0.537 1.00 95.94 205 SER A CA 1
ATOM 1657 C C . SER A 1 205 ? -3.666 -13.741 -0.618 1.00 95.94 205 SER A C 1
ATOM 1659 O O . SER A 1 205 ? -3.844 -14.960 -0.663 1.00 95.94 205 SER A O 1
ATOM 1661 N N . ILE A 1 206 ? -4.676 -12.874 -0.679 1.00 94.25 206 ILE A N 1
ATOM 1662 C CA . ILE A 1 206 ? -6.078 -13.238 -0.911 1.00 94.25 206 ILE A CA 1
ATOM 1663 C C . ILE A 1 206 ? -6.367 -13.483 -2.397 1.00 94.25 206 ILE A C 1
ATOM 1665 O O . ILE A 1 206 ? -7.405 -14.057 -2.744 1.00 94.25 206 ILE A O 1
ATOM 1669 N N . ASN A 1 207 ? -5.462 -13.064 -3.287 1.00 89.50 207 ASN A N 1
ATOM 1670 C CA . ASN A 1 207 ? -5.592 -13.306 -4.713 1.00 89.50 207 ASN A CA 1
ATOM 1671 C C . ASN A 1 207 ? -5.444 -14.806 -5.007 1.00 89.50 207 ASN A C 1
ATOM 1673 O O . ASN A 1 207 ? -4.443 -15.446 -4.688 1.00 89.50 207 ASN A O 1
ATOM 1677 N N . SER A 1 208 ? -6.457 -15.357 -5.677 1.00 85.69 208 SER A N 1
ATOM 1678 C CA . SER A 1 208 ? -6.536 -16.770 -6.050 1.00 85.69 208 SER A CA 1
ATOM 1679 C C . SER A 1 208 ? -5.347 -17.274 -6.867 1.00 85.69 208 SER A C 1
ATOM 1681 O O . SER A 1 208 ? -4.983 -18.443 -6.750 1.00 85.69 208 SER A O 1
ATOM 1683 N N . GLN A 1 209 ? -4.745 -16.395 -7.667 1.00 85.56 209 GLN A N 1
ATOM 1684 C CA . GLN A 1 209 ? -3.626 -16.723 -8.539 1.00 85.56 209 GLN A CA 1
ATOM 1685 C C . GLN A 1 209 ? -2.302 -16.765 -7.776 1.00 85.56 209 GLN A C 1
ATOM 1687 O O . GLN A 1 209 ? -1.373 -17.399 -8.247 1.00 85.56 209 GLN A O 1
ATOM 1692 N N . SER A 1 210 ? -2.210 -16.133 -6.603 1.00 87.25 210 SER A N 1
ATOM 1693 C CA . SER A 1 210 ? -0.967 -15.983 -5.840 1.00 87.25 210 SER A CA 1
ATOM 1694 C C . SER A 1 210 ? -1.119 -16.356 -4.364 1.00 87.25 210 SER A C 1
ATOM 1696 O O . SER A 1 210 ? -0.435 -15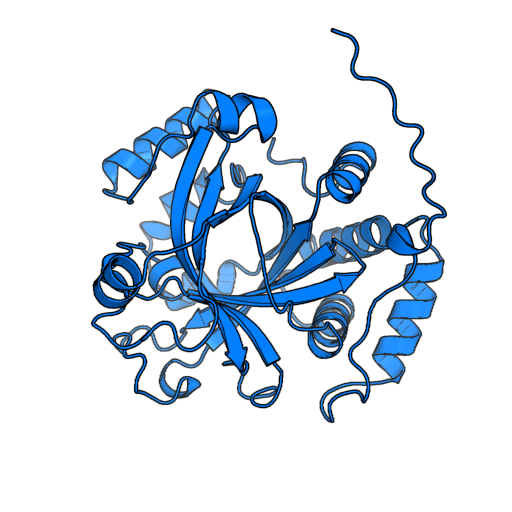.782 -3.530 1.00 87.25 210 SER A O 1
ATOM 1698 N N . LYS A 1 211 ? -1.985 -17.322 -4.025 1.00 87.69 211 LYS A N 1
ATOM 1699 C CA . LYS A 1 211 ? -2.345 -17.678 -2.632 1.00 87.69 211 LYS A CA 1
ATOM 1700 C C . LYS A 1 211 ? -1.166 -18.007 -1.710 1.00 87.69 211 LYS A C 1
ATOM 1702 O O . LYS A 1 211 ? -1.284 -17.872 -0.501 1.00 87.69 211 LYS A O 1
ATOM 1707 N N . GLU A 1 212 ? -0.048 -18.467 -2.262 1.00 90.38 212 GLU A N 1
ATOM 1708 C CA . GLU A 1 212 ? 1.158 -18.813 -1.495 1.00 90.38 212 GLU A CA 1
ATOM 1709 C C . GLU A 1 212 ? 2.109 -17.624 -1.306 1.00 90.38 212 GLU A C 1
ATOM 1711 O O . GLU A 1 212 ? 3.097 -17.719 -0.582 1.00 90.38 212 GLU A O 1
ATOM 1716 N N . LYS A 1 213 ? 1.829 -16.491 -1.956 1.00 94.94 213 LYS A N 1
ATOM 1717 C CA . LYS A 1 213 ? 2.650 -15.293 -1.860 1.00 94.94 213 LYS A CA 1
ATOM 1718 C C . LYS A 1 213 ? 2.442 -14.632 -0.504 1.00 94.94 213 LYS A C 1
ATOM 1720 O O . LYS A 1 213 ? 1.334 -14.199 -0.190 1.00 94.94 213 LYS A O 1
ATOM 1725 N N . GLU A 1 214 ? 3.521 -14.484 0.256 1.00 97.19 214 GLU A N 1
ATOM 1726 C CA . GLU A 1 214 ? 3.528 -13.571 1.393 1.00 97.19 214 GLU A CA 1
ATOM 1727 C C . GLU A 1 214 ? 3.365 -12.128 0.900 1.00 97.19 214 GLU A C 1
ATOM 1729 O O . GLU A 1 214 ? 3.992 -11.709 -0.078 1.00 97.19 214 GLU A O 1
ATOM 1734 N N . ILE A 1 215 ? 2.536 -11.366 1.603 1.00 97.88 215 ILE A N 1
ATOM 1735 C CA . ILE A 1 215 ? 2.267 -9.944 1.392 1.00 97.88 215 ILE A CA 1
ATOM 1736 C C . ILE A 1 215 ? 2.127 -9.253 2.748 1.00 97.88 215 ILE A C 1
ATOM 1738 O O . ILE A 1 215 ? 1.952 -9.898 3.785 1.00 97.88 215 ILE A O 1
ATOM 1742 N N . PHE A 1 216 ? 2.168 -7.928 2.750 1.00 98.50 216 PHE A N 1
ATOM 1743 C CA . PHE A 1 216 ? 1.718 -7.137 3.887 1.00 98.50 216 PHE A CA 1
ATOM 1744 C C . PHE A 1 216 ? 0.301 -6.646 3.597 1.00 98.50 216 PHE A C 1
ATOM 1746 O O . PHE A 1 216 ? 0.082 -5.854 2.685 1.00 98.50 216 PHE A O 1
ATOM 1753 N N . GLN A 1 217 ? -0.680 -7.198 4.303 1.00 98.31 217 GLN A N 1
ATOM 1754 C CA . GLN A 1 217 ? -2.098 -6.935 4.074 1.00 98.31 217 GLN A CA 1
ATOM 1755 C C . GLN A 1 217 ? -2.523 -5.684 4.830 1.00 98.31 217 GLN A C 1
ATOM 1757 O O . GLN A 1 217 ? -2.126 -5.522 5.980 1.00 98.31 217 GLN A O 1
ATOM 1762 N N . LEU A 1 218 ? -3.378 -4.858 4.229 1.00 98.44 218 LEU A N 1
ATOM 1763 C CA . LEU A 1 218 ? -4.074 -3.757 4.886 1.00 98.44 218 LEU A CA 1
ATOM 1764 C C . LEU A 1 218 ? -5.576 -4.035 4.795 1.00 98.44 218 LEU A C 1
ATOM 1766 O O . LEU A 1 218 ? -6.173 -3.942 3.723 1.00 98.44 218 LEU A O 1
ATOM 1770 N N . ASN A 1 219 ? -6.186 -4.433 5.908 1.00 98.19 219 ASN A N 1
ATOM 1771 C CA . ASN A 1 219 ? -7.568 -4.894 5.932 1.00 98.19 219 ASN A CA 1
ATOM 1772 C C . ASN A 1 219 ? -8.511 -3.830 6.506 1.00 98.19 219 ASN A C 1
ATOM 1774 O O . ASN A 1 219 ? -8.493 -3.552 7.709 1.00 98.19 219 ASN A O 1
ATOM 1778 N N . TYR A 1 220 ? -9.352 -3.274 5.635 1.00 96.94 220 TYR A N 1
ATOM 1779 C CA . TYR A 1 220 ? -10.335 -2.232 5.949 1.00 96.94 220 TYR A CA 1
ATOM 1780 C C . TYR A 1 220 ? -11.702 -2.797 6.341 1.00 96.94 220 TYR A C 1
ATOM 1782 O O . TYR A 1 220 ? -12.583 -2.044 6.752 1.00 96.94 220 TYR A O 1
ATOM 1790 N N . ARG A 1 221 ? -11.914 -4.111 6.189 1.00 96.06 221 ARG A N 1
ATOM 1791 C CA . ARG A 1 221 ? -13.251 -4.726 6.230 1.00 96.06 221 ARG A CA 1
ATOM 1792 C C . ARG A 1 221 ? -13.766 -5.013 7.637 1.00 96.06 221 ARG A C 1
ATOM 1794 O O . ARG A 1 221 ? -14.911 -5.432 7.791 1.00 96.06 221 ARG A O 1
ATOM 1801 N N . TRP A 1 222 ? -12.943 -4.810 8.664 1.00 96.25 222 TRP A N 1
ATOM 1802 C CA . TRP A 1 222 ? -13.347 -5.014 10.052 1.00 96.25 222 TRP A CA 1
ATOM 1803 C C . TRP A 1 222 ? -14.480 -4.049 10.437 1.00 96.25 222 TRP A C 1
ATOM 1805 O O . TRP A 1 222 ? -14.268 -2.835 10.404 1.00 96.25 222 TRP A O 1
ATOM 1815 N N . PRO A 1 223 ? -15.663 -4.542 10.859 1.00 92.44 223 PRO A N 1
ATOM 1816 C CA . PRO A 1 223 ? -16.827 -3.685 11.099 1.00 92.44 223 PRO A CA 1
ATOM 1817 C C . PRO A 1 223 ? -16.580 -2.549 12.102 1.00 92.44 223 PRO A C 1
ATOM 1819 O O . PRO A 1 223 ? -17.085 -1.440 11.931 1.00 92.44 223 PRO A O 1
ATOM 1822 N N . LYS A 1 224 ? -15.755 -2.789 13.130 1.00 94.56 224 LYS A N 1
ATOM 1823 C CA . LYS A 1 224 ? -15.432 -1.779 14.152 1.00 94.56 224 LYS A CA 1
ATOM 1824 C C . LYS A 1 224 ? -14.520 -0.655 13.664 1.00 94.56 224 LYS A C 1
ATOM 1826 O O . LYS A 1 224 ? -14.427 0.361 14.345 1.00 94.56 224 LYS A O 1
ATOM 1831 N N . LEU A 1 225 ? -13.907 -0.793 12.488 1.00 92.88 225 LEU A N 1
ATOM 1832 C CA . LEU A 1 225 ? -13.169 0.294 11.842 1.00 92.88 225 LEU A CA 1
ATOM 1833 C C . LEU A 1 225 ? -14.090 1.327 11.187 1.00 92.88 225 LEU A C 1
ATOM 1835 O O . LEU A 1 225 ? -13.611 2.389 10.798 1.00 92.88 225 LEU A O 1
ATOM 1839 N N . LYS A 1 226 ? -15.399 1.042 11.079 1.00 88.25 226 LYS A N 1
ATOM 1840 C CA . LYS A 1 226 ? -16.413 1.970 10.548 1.00 88.25 226 LYS A CA 1
ATOM 1841 C C . LYS A 1 226 ? -16.032 2.559 9.183 1.00 88.25 226 LYS A C 1
ATOM 1843 O O . LYS A 1 226 ? -16.280 3.730 8.900 1.00 88.25 226 LYS A O 1
ATOM 1848 N N . THR A 1 227 ? -15.397 1.750 8.343 1.00 84.69 227 THR A N 1
ATOM 1849 C CA . THR A 1 227 ? -15.116 2.108 6.955 1.00 84.69 227 THR A CA 1
ATOM 1850 C C . THR A 1 227 ? -16.426 2.126 6.168 1.00 84.69 227 THR A C 1
ATOM 1852 O O . THR A 1 227 ? -17.354 1.367 6.452 1.00 84.69 227 THR A O 1
ATOM 1855 N N . ILE A 1 228 ? -16.531 3.027 5.193 1.00 82.31 228 ILE A N 1
ATOM 1856 C CA . ILE A 1 228 ? -17.727 3.175 4.353 1.00 82.31 228 ILE A CA 1
ATOM 1857 C C . ILE A 1 228 ? -17.483 2.594 2.959 1.00 82.31 228 ILE A C 1
ATOM 1859 O O . ILE A 1 228 ? -16.377 2.177 2.640 1.00 82.31 228 ILE A O 1
ATOM 1863 N N . VAL A 1 229 ? -18.510 2.527 2.113 1.00 80.75 229 VAL A N 1
ATOM 1864 C CA . VAL A 1 229 ? -18.363 2.091 0.713 1.00 80.75 229 VAL A CA 1
ATOM 1865 C C . VAL A 1 229 ? -17.502 3.104 -0.070 1.00 80.75 229 VAL A C 1
ATOM 1867 O O . VAL A 1 229 ? -17.756 4.303 0.057 1.00 80.75 229 VAL A O 1
ATOM 1870 N N . PRO A 1 230 ? -16.543 2.658 -0.909 1.00 79.62 230 PRO A N 1
ATOM 1871 C CA . PRO A 1 230 ? -16.233 1.258 -1.220 1.00 79.62 230 PRO A CA 1
ATOM 1872 C C . PRO A 1 230 ? -15.252 0.596 -0.241 1.00 79.62 230 PRO A C 1
ATOM 1874 O O . PRO A 1 230 ? -15.140 -0.627 -0.247 1.00 79.62 230 PRO A O 1
ATOM 1877 N N . ASP A 1 231 ? -14.560 1.357 0.606 1.00 84.88 231 ASP A N 1
ATOM 1878 C CA . ASP A 1 231 ? -13.438 0.896 1.440 1.00 84.88 231 ASP A CA 1
ATOM 1879 C C . ASP A 1 231 ? -13.780 -0.225 2.435 1.00 84.88 231 ASP A C 1
ATOM 1881 O O . ASP A 1 231 ? -12.936 -1.069 2.715 1.00 84.88 231 ASP A O 1
ATOM 1885 N N . CYS A 1 232 ? -15.030 -0.350 2.883 1.00 87.31 232 CYS A N 1
ATOM 1886 C CA . CYS A 1 232 ? -15.487 -1.514 3.665 1.00 87.31 232 CYS A CA 1
ATOM 1887 C C . CYS A 1 232 ? -15.448 -2.860 2.905 1.00 87.31 232 CYS A C 1
ATOM 1889 O O . CYS A 1 232 ? -15.591 -3.929 3.508 1.00 87.31 232 CYS A O 1
ATOM 1891 N N . TYR A 1 233 ? -15.211 -2.835 1.591 1.00 92.06 233 TYR A N 1
ATOM 1892 C CA . TYR A 1 233 ? -14.956 -4.010 0.751 1.00 92.06 233 TYR A CA 1
ATOM 1893 C C . TYR A 1 233 ? -13.478 -4.164 0.370 1.00 92.06 233 TYR A C 1
ATOM 1895 O O . TYR A 1 233 ? -13.137 -5.125 -0.324 1.00 92.06 233 TYR A O 1
ATOM 1903 N N . CYS A 1 234 ? -12.613 -3.250 0.814 1.00 93.50 234 CYS A N 1
ATOM 1904 C CA . CYS A 1 234 ? -11.216 -3.181 0.412 1.00 93.50 234 CYS A CA 1
ATOM 1905 C C . CYS A 1 234 ? -10.312 -4.049 1.291 1.00 93.50 234 CYS A C 1
ATOM 1907 O O . CYS A 1 234 ? -10.428 -4.075 2.521 1.00 93.50 234 CYS A O 1
ATOM 1909 N N . ILE A 1 235 ? -9.366 -4.721 0.650 1.00 97.25 235 ILE A N 1
ATOM 1910 C CA . ILE A 1 235 ? -8.128 -5.189 1.257 1.00 97.25 235 ILE A CA 1
ATOM 1911 C C . ILE A 1 235 ? -6.997 -4.771 0.319 1.00 97.25 235 ILE A C 1
ATOM 1913 O O . ILE A 1 235 ? -6.980 -5.187 -0.836 1.00 97.25 235 ILE A O 1
ATOM 1917 N N . ASP A 1 236 ? -6.033 -4.000 0.812 1.00 97.69 236 ASP A N 1
ATOM 1918 C CA . ASP A 1 236 ? -4.813 -3.774 0.039 1.00 97.69 236 ASP A CA 1
ATOM 1919 C C . ASP A 1 236 ? -3.809 -4.889 0.328 1.00 97.69 236 ASP A C 1
ATOM 1921 O O . ASP A 1 236 ? -3.701 -5.391 1.452 1.00 97.69 236 ASP A O 1
ATOM 1925 N N . GLU A 1 237 ? -3.022 -5.239 -0.680 1.00 98.25 237 GLU A N 1
ATOM 1926 C CA . GLU A 1 237 ? -1.835 -6.073 -0.512 1.00 98.25 237 GLU A CA 1
ATOM 1927 C C . GLU A 1 237 ? -0.606 -5.252 -0.884 1.00 98.25 237 GLU A C 1
ATOM 1929 O O . GLU A 1 237 ? -0.609 -4.574 -1.909 1.00 98.25 237 GLU A O 1
ATOM 1934 N N . LEU A 1 238 ? 0.444 -5.308 -0.070 1.00 98.50 238 LEU A N 1
ATOM 1935 C CA . LEU A 1 238 ? 1.652 -4.504 -0.227 1.00 98.50 238 LEU A CA 1
ATOM 1936 C C . LEU A 1 238 ? 2.895 -5.393 -0.279 1.00 98.50 238 LEU A C 1
ATOM 1938 O O . LEU A 1 238 ? 3.031 -6.348 0.491 1.00 98.50 238 LEU A O 1
ATOM 1942 N N . VAL A 1 239 ? 3.827 -5.034 -1.157 1.00 98.50 239 VAL A N 1
ATOM 1943 C CA . VAL A 1 239 ? 5.172 -5.612 -1.222 1.00 98.50 239 VAL A CA 1
ATOM 1944 C C . VAL A 1 239 ? 6.212 -4.519 -1.405 1.00 98.50 239 VAL A C 1
ATOM 1946 O O . VAL A 1 239 ? 5.945 -3.474 -1.991 1.00 98.50 239 VAL A O 1
ATOM 1949 N N . GLN A 1 240 ? 7.424 -4.766 -0.941 1.00 98.56 240 GLN A N 1
ATOM 1950 C CA . GLN A 1 240 ? 8.584 -3.939 -1.202 1.00 98.56 240 GLN A CA 1
ATOM 1951 C C . GLN A 1 240 ? 9.190 -4.296 -2.562 1.00 98.56 240 GLN A C 1
ATOM 1953 O O . GLN A 1 240 ? 9.455 -5.467 -2.838 1.00 98.56 240 GLN A O 1
ATOM 1958 N N . ILE A 1 241 ? 9.416 -3.283 -3.401 1.00 98.38 241 ILE A N 1
ATOM 1959 C CA . ILE A 1 241 ? 10.008 -3.439 -4.742 1.00 98.38 241 ILE A CA 1
ATOM 1960 C C . ILE A 1 241 ? 11.376 -2.764 -4.873 1.00 98.38 241 ILE A C 1
ATOM 1962 O O . ILE A 1 241 ? 12.098 -3.051 -5.819 1.00 98.38 241 ILE A O 1
ATOM 1966 N N . ALA A 1 242 ? 11.742 -1.890 -3.935 1.00 97.94 242 ALA A N 1
ATOM 1967 C CA . ALA A 1 242 ? 13.094 -1.370 -3.735 1.00 97.94 242 ALA A CA 1
ATOM 1968 C C . ALA A 1 242 ? 13.243 -0.912 -2.273 1.00 97.94 242 ALA A C 1
ATOM 1970 O O . ALA A 1 242 ? 12.254 -0.826 -1.540 1.00 97.94 242 ALA A O 1
ATOM 1971 N N . ASP A 1 243 ? 14.462 -0.625 -1.814 1.00 96.31 243 ASP A N 1
ATOM 1972 C CA . ASP A 1 243 ? 14.664 -0.091 -0.459 1.00 96.31 243 ASP A CA 1
ATOM 1973 C C . ASP A 1 243 ? 13.821 1.181 -0.239 1.00 96.31 243 ASP A C 1
ATOM 1975 O O . ASP A 1 243 ? 13.943 2.138 -0.999 1.00 96.31 243 ASP A O 1
ATOM 1979 N N . GLY A 1 244 ? 12.928 1.176 0.756 1.00 96.56 244 GLY A N 1
ATOM 1980 C CA . GLY A 1 244 ? 12.022 2.293 1.054 1.00 96.56 244 GLY A CA 1
ATOM 1981 C C . GLY A 1 244 ? 10.903 2.570 0.035 1.00 96.56 244 GLY A C 1
ATOM 1982 O O . GLY A 1 244 ? 10.227 3.591 0.173 1.00 96.56 244 GLY A O 1
ATOM 1983 N N . LEU A 1 245 ? 10.693 1.704 -0.968 1.00 98.44 245 LEU A N 1
ATOM 1984 C CA . LEU A 1 245 ? 9.636 1.832 -1.982 1.00 98.44 245 LEU A CA 1
ATOM 1985 C C . LEU A 1 245 ? 8.783 0.564 -2.060 1.00 98.44 245 LEU A C 1
ATOM 1987 O O . LEU A 1 245 ? 9.273 -0.535 -2.344 1.00 98.44 245 LEU A O 1
ATOM 1991 N N . PHE A 1 246 ? 7.482 0.742 -1.876 1.00 98.69 246 PHE A N 1
ATOM 1992 C CA . PHE A 1 246 ? 6.514 -0.339 -1.787 1.00 98.69 246 PHE A CA 1
ATOM 1993 C C . PHE A 1 246 ? 5.438 -0.185 -2.855 1.00 98.69 246 PHE A C 1
ATOM 1995 O O . PHE A 1 246 ? 4.949 0.918 -3.092 1.00 98.69 246 PHE A O 1
ATOM 2002 N N . LEU A 1 247 ? 5.060 -1.300 -3.473 1.00 98.56 247 LEU A N 1
ATOM 2003 C CA . LEU A 1 247 ? 3.992 -1.405 -4.456 1.00 98.56 247 LEU A CA 1
ATOM 2004 C C . LEU A 1 247 ? 2.778 -2.076 -3.819 1.00 98.56 247 LEU A C 1
ATOM 2006 O O . LEU A 1 247 ? 2.858 -3.209 -3.338 1.00 98.56 247 LEU A O 1
ATOM 2010 N N . GLY A 1 248 ? 1.662 -1.361 -3.823 1.00 97.88 248 GLY A N 1
ATOM 2011 C CA . GLY A 1 248 ? 0.377 -1.819 -3.327 1.00 97.88 248 GLY A CA 1
ATOM 2012 C C . GLY A 1 248 ? -0.577 -2.186 -4.458 1.00 97.88 248 GLY A C 1
ATOM 2013 O O . GLY A 1 248 ? -0.557 -1.566 -5.523 1.00 97.88 248 GLY A O 1
ATOM 2014 N N . ARG A 1 249 ? -1.428 -3.179 -4.210 1.00 94.38 249 ARG A N 1
ATOM 2015 C CA . ARG A 1 249 ? -2.581 -3.557 -5.035 1.00 94.38 249 ARG A CA 1
ATOM 2016 C C . ARG A 1 249 ? -3.868 -3.241 -4.284 1.00 94.38 249 ARG A C 1
ATOM 2018 O O . ARG A 1 249 ? -3.990 -3.621 -3.123 1.00 94.38 249 ARG A O 1
ATOM 2025 N N . LEU A 1 250 ? -4.814 -2.600 -4.967 1.00 91.44 250 LEU A N 1
ATOM 2026 C CA . LEU A 1 250 ? -6.132 -2.240 -4.431 1.00 91.44 250 LEU A CA 1
ATOM 2027 C C . LEU A 1 250 ? -7.113 -3.368 -4.760 1.00 91.44 250 LEU A C 1
ATOM 2029 O O . LEU A 1 250 ? -7.542 -3.484 -5.914 1.00 91.44 250 LEU A O 1
ATOM 2033 N N . MET A 1 251 ? -7.442 -4.218 -3.783 1.00 92.38 251 MET A N 1
ATOM 2034 C CA . MET A 1 251 ? -8.345 -5.353 -3.997 1.00 92.38 251 MET A CA 1
ATOM 2035 C C . MET A 1 251 ? -9.705 -5.095 -3.350 1.00 92.38 251 MET A C 1
ATOM 2037 O O . MET A 1 251 ? -9.811 -4.993 -2.130 1.00 92.38 251 MET A O 1
ATOM 2041 N N . TYR A 1 252 ? -10.776 -5.078 -4.144 1.00 91.38 252 TYR A N 1
ATOM 2042 C CA . TYR A 1 252 ? -12.142 -4.953 -3.622 1.00 91.38 252 TYR A CA 1
ATOM 2043 C C . TYR A 1 252 ? -12.919 -6.249 -3.812 1.00 91.38 252 TYR A C 1
ATOM 2045 O O . TYR A 1 252 ? -12.865 -6.880 -4.870 1.00 91.38 252 TYR A O 1
ATOM 2053 N N . ALA A 1 253 ? -13.669 -6.642 -2.785 1.00 92.25 253 ALA A N 1
ATOM 2054 C CA . ALA A 1 253 ? -14.618 -7.741 -2.883 1.00 92.25 253 ALA A CA 1
ATOM 2055 C C . ALA A 1 253 ? -15.711 -7.410 -3.907 1.00 92.25 253 ALA A C 1
ATOM 2057 O O . ALA A 1 253 ? -16.391 -6.392 -3.786 1.00 92.25 253 ALA A O 1
ATOM 2058 N N . THR A 1 254 ? -15.900 -8.285 -4.898 1.00 88.62 254 THR A N 1
ATOM 2059 C CA . THR A 1 254 ? -16.954 -8.118 -5.914 1.00 88.62 254 THR A CA 1
ATOM 2060 C C . THR A 1 254 ? -18.243 -8.853 -5.555 1.00 88.62 254 THR A C 1
ATOM 2062 O O . THR A 1 254 ? -19.322 -8.518 -6.039 1.00 88.62 254 THR A O 1
ATOM 2065 N N . ASN A 1 255 ? -18.186 -9.823 -4.643 1.00 89.50 255 ASN A N 1
ATOM 2066 C CA . ASN A 1 255 ? -19.393 -10.383 -4.048 1.00 89.50 255 ASN A CA 1
ATOM 2067 C C . ASN A 1 255 ? -19.864 -9.506 -2.875 1.00 89.50 255 ASN A C 1
ATOM 2069 O O . ASN A 1 255 ? -19.581 -9.799 -1.715 1.00 89.50 255 ASN A O 1
ATOM 2073 N N . ILE A 1 256 ? -20.571 -8.419 -3.192 1.00 86.56 256 ILE A N 1
ATOM 2074 C CA . ILE A 1 256 ? -20.982 -7.388 -2.220 1.00 86.56 256 ILE A CA 1
ATOM 2075 C C . ILE A 1 256 ? -22.144 -7.808 -1.306 1.00 86.56 256 ILE A C 1
ATOM 2077 O O . ILE A 1 256 ? -22.449 -7.116 -0.342 1.00 86.56 256 ILE A O 1
ATOM 2081 N N . ILE A 1 257 ? -22.814 -8.921 -1.615 1.00 87.44 257 ILE A N 1
ATOM 2082 C CA . ILE A 1 257 ? -23.939 -9.438 -0.818 1.00 87.44 257 ILE A CA 1
ATOM 2083 C C . ILE A 1 257 ? -23.421 -10.242 0.382 1.00 87.44 257 ILE A C 1
ATOM 2085 O O . ILE A 1 257 ? -24.117 -10.366 1.386 1.00 87.44 257 ILE A O 1
ATOM 2089 N N . GLU A 1 258 ? -22.199 -10.773 0.293 1.00 92.00 258 GLU A N 1
ATOM 2090 C CA . GLU A 1 258 ? -21.599 -11.603 1.332 1.00 92.00 258 GLU A CA 1
ATOM 2091 C C . GLU A 1 258 ? -21.003 -10.733 2.456 1.00 92.00 258 GLU A C 1
ATOM 2093 O O . GLU A 1 258 ? -20.035 -9.998 2.210 1.00 92.00 258 GLU A O 1
ATOM 2098 N N . PRO A 1 259 ? -21.523 -10.817 3.698 1.00 92.62 259 PRO A N 1
ATOM 2099 C CA . PRO A 1 259 ? -20.954 -10.095 4.830 1.00 92.62 259 PRO A CA 1
ATOM 2100 C C . PRO A 1 259 ? -19.518 -10.540 5.098 1.00 92.62 259 PRO A C 1
ATOM 2102 O O . PRO A 1 259 ? -19.198 -11.725 4.983 1.00 92.62 259 PRO A O 1
ATOM 2105 N N . TYR A 1 260 ? -18.660 -9.594 5.483 1.00 95.25 260 TYR A N 1
ATOM 2106 C CA . TYR A 1 260 ? -17.279 -9.916 5.820 1.00 95.25 260 TYR A CA 1
ATOM 2107 C C . TYR A 1 260 ? -17.205 -10.774 7.088 1.00 95.25 260 TYR A C 1
ATOM 2109 O O . TYR A 1 260 ? -17.675 -10.388 8.154 1.00 95.25 260 TYR A O 1
ATOM 2117 N N . ASP A 1 261 ? -16.578 -11.928 6.936 1.00 95.06 261 ASP A N 1
ATOM 2118 C CA . ASP A 1 261 ? -16.250 -12.908 7.958 1.00 95.06 261 ASP A CA 1
ATOM 2119 C C . ASP A 1 261 ? -14.803 -13.383 7.705 1.00 95.06 261 ASP A C 1
ATOM 2121 O O . ASP A 1 261 ? -14.536 -14.018 6.672 1.00 95.06 261 ASP A O 1
ATOM 2125 N N . PRO A 1 262 ? -13.855 -13.072 8.605 1.00 93.56 262 PRO A N 1
ATOM 2126 C CA . PRO A 1 262 ? -12.446 -13.437 8.452 1.00 93.56 262 PRO A CA 1
ATOM 2127 C C . PRO A 1 262 ? -12.190 -14.951 8.551 1.00 93.56 262 PRO A C 1
ATOM 2129 O O . PRO A 1 262 ? -11.088 -15.392 8.229 1.00 93.56 262 PRO A O 1
ATOM 2132 N N . ALA A 1 263 ? -13.161 -15.752 9.007 1.00 93.19 263 ALA A N 1
ATOM 2133 C CA . ALA A 1 263 ? -13.036 -17.207 9.087 1.00 93.19 263 ALA A CA 1
ATOM 2134 C C . ALA A 1 263 ? -13.396 -17.920 7.771 1.00 93.19 263 ALA A C 1
ATOM 2136 O O . ALA A 1 263 ? -13.106 -19.109 7.620 1.00 93.19 263 ALA A O 1
ATOM 2137 N N . LYS A 1 264 ? -14.025 -17.222 6.815 1.00 94.75 264 LYS A N 1
ATOM 2138 C CA . LYS A 1 264 ? -14.356 -17.783 5.498 1.00 94.75 264 LYS A CA 1
ATOM 2139 C C . LYS A 1 264 ? -13.154 -17.764 4.564 1.00 94.75 264 LYS A C 1
ATOM 2141 O O . LYS A 1 264 ? -12.295 -16.891 4.646 1.00 94.75 264 LYS A O 1
ATOM 2146 N N . ASP A 1 265 ? -13.147 -18.696 3.611 1.00 93.25 265 ASP A N 1
ATOM 2147 C CA . ASP A 1 265 ? -12.205 -18.661 2.492 1.00 93.25 265 ASP A CA 1
ATOM 2148 C C . ASP A 1 265 ? -12.337 -17.311 1.752 1.00 93.25 265 ASP A C 1
ATOM 2150 O O . ASP A 1 265 ? -13.435 -16.997 1.282 1.00 93.25 265 ASP A O 1
ATOM 2154 N N . PRO A 1 266 ? -11.256 -16.519 1.594 1.00 93.12 266 PRO A N 1
ATOM 2155 C CA . PRO A 1 266 ? -11.298 -15.241 0.883 1.00 93.12 266 PRO A CA 1
ATOM 2156 C C . PRO A 1 266 ? -11.906 -15.310 -0.528 1.00 93.12 266 PRO A C 1
ATOM 2158 O O . PRO A 1 266 ? -12.421 -14.307 -1.030 1.00 93.12 266 PRO A O 1
ATOM 2161 N N . GLN A 1 267 ? -11.897 -16.483 -1.171 1.00 92.88 267 GLN A N 1
ATOM 2162 C CA . GLN A 1 267 ? -12.484 -16.688 -2.498 1.00 92.88 267 GLN A CA 1
ATOM 2163 C C . GLN A 1 267 ? -13.998 -16.451 -2.554 1.00 92.88 267 GLN A C 1
ATOM 2165 O O . GLN A 1 267 ? -14.511 -16.084 -3.615 1.00 92.88 267 GLN A O 1
ATOM 2170 N N . VAL A 1 268 ? -14.724 -16.582 -1.435 1.00 94.50 268 VAL A N 1
ATOM 2171 C CA . VAL A 1 268 ? -16.176 -16.314 -1.403 1.00 94.50 268 VAL A CA 1
ATOM 2172 C C . VAL A 1 268 ? -16.503 -14.859 -1.754 1.00 94.50 268 VAL A C 1
ATOM 2174 O O . VAL A 1 268 ? -17.566 -14.577 -2.308 1.00 94.50 268 VAL A O 1
ATOM 2177 N N . TYR A 1 269 ? -15.568 -13.942 -1.488 1.00 94.00 269 TYR A N 1
ATOM 2178 C CA . TYR A 1 269 ? -15.722 -12.508 -1.726 1.00 94.00 269 TYR A CA 1
ATOM 2179 C C . TYR A 1 269 ? -15.368 -12.080 -3.152 1.00 94.00 269 TYR A C 1
ATOM 2181 O O . TYR A 1 269 ? -15.670 -10.948 -3.533 1.00 94.00 269 TYR A O 1
ATOM 2189 N N . ARG A 1 270 ? -14.753 -12.971 -3.946 1.00 92.62 270 ARG A N 1
ATOM 2190 C CA . ARG A 1 270 ? -14.372 -12.727 -5.348 1.00 92.62 270 ARG A CA 1
ATOM 2191 C C . ARG A 1 270 ? -13.606 -11.411 -5.520 1.00 92.62 270 ARG A C 1
ATOM 2193 O O . ARG A 1 270 ? -14.050 -10.518 -6.237 1.00 92.62 270 ARG A O 1
ATOM 2200 N N . TYR A 1 271 ? -12.497 -11.250 -4.806 1.00 91.88 271 TYR A N 1
ATOM 2201 C CA . TYR A 1 271 ? -11.709 -10.021 -4.884 1.00 91.88 271 TYR A CA 1
ATOM 2202 C C . TYR A 1 271 ? -11.219 -9.741 -6.310 1.00 91.88 271 TYR A C 1
ATOM 2204 O O . TYR A 1 271 ? -10.608 -10.604 -6.939 1.00 91.88 271 TYR A O 1
ATOM 2212 N N . GLY A 1 272 ? -11.487 -8.531 -6.797 1.00 89.00 272 GLY A N 1
ATOM 2213 C CA . GLY A 1 272 ? -10.958 -7.999 -8.050 1.00 89.00 272 GLY A CA 1
ATOM 2214 C C . GLY A 1 272 ? -9.839 -6.997 -7.787 1.00 89.00 272 GLY A C 1
ATOM 2215 O O . GLY A 1 272 ? -9.844 -6.333 -6.752 1.00 89.00 272 GLY A O 1
ATOM 2216 N N . LEU A 1 273 ? -8.895 -6.891 -8.721 1.00 87.62 273 LEU A N 1
ATOM 2217 C CA . LEU A 1 273 ? -7.842 -5.877 -8.710 1.00 87.62 273 LEU A CA 1
ATOM 2218 C C . LEU A 1 273 ? -8.348 -4.603 -9.393 1.00 87.62 273 LEU A C 1
ATOM 2220 O O . LEU A 1 273 ? -8.737 -4.642 -10.560 1.00 87.62 273 LEU A O 1
ATOM 2224 N N . PHE A 1 274 ? -8.309 -3.484 -8.675 1.00 84.56 274 PHE A N 1
ATOM 2225 C CA . PHE A 1 274 ? -8.820 -2.192 -9.141 1.00 84.56 274 PHE A CA 1
ATOM 2226 C C . PHE A 1 274 ? -7.733 -1.149 -9.376 1.00 84.56 274 PHE A C 1
ATOM 2228 O O . PHE A 1 274 ? -8.024 -0.069 -9.883 1.00 84.56 274 PHE A O 1
ATOM 2235 N N . GLY A 1 275 ? -6.481 -1.459 -9.055 1.00 87.25 275 GLY A N 1
ATOM 2236 C CA . GLY A 1 275 ? -5.375 -0.565 -9.348 1.00 87.25 275 GLY A CA 1
ATOM 2237 C C . GLY A 1 275 ? -4.139 -0.826 -8.510 1.00 87.25 275 GLY A C 1
ATOM 2238 O O . GLY A 1 275 ? -4.086 -1.760 -7.702 1.00 87.25 275 GLY A O 1
ATOM 2239 N N . TYR A 1 276 ? -3.164 0.053 -8.703 1.00 92.69 276 TYR A N 1
ATOM 2240 C CA . TYR A 1 276 ? -1.880 0.026 -8.024 1.00 92.69 276 TYR A CA 1
ATOM 2241 C C . TYR A 1 276 ? -1.549 1.391 -7.427 1.00 92.69 276 TYR A C 1
ATOM 2243 O O . TYR A 1 276 ? -1.808 2.434 -8.032 1.00 92.69 276 TYR A O 1
ATOM 2251 N N . PHE A 1 277 ? -0.898 1.374 -6.271 1.00 95.06 277 PHE A N 1
ATOM 2252 C CA . PHE A 1 277 ? -0.373 2.563 -5.604 1.00 95.06 277 PHE A CA 1
ATOM 2253 C C . PHE A 1 277 ? 1.044 2.313 -5.096 1.00 95.06 277 PHE A C 1
ATOM 2255 O O . PHE A 1 277 ? 1.497 1.173 -5.001 1.00 95.06 277 PHE A O 1
ATOM 2262 N N . LEU A 1 278 ? 1.738 3.387 -4.749 1.00 97.94 278 LEU A N 1
ATOM 2263 C CA . LEU A 1 278 ? 3.027 3.356 -4.083 1.00 97.94 278 LEU A CA 1
ATOM 2264 C C . LEU A 1 278 ? 2.897 3.867 -2.658 1.00 97.94 278 LEU A C 1
ATOM 2266 O O . LEU A 1 278 ? 2.152 4.811 -2.398 1.00 97.94 278 LEU A O 1
ATOM 2270 N N . LEU A 1 279 ? 3.681 3.267 -1.768 1.00 98.50 279 LEU A N 1
ATOM 2271 C CA . LEU A 1 279 ? 4.077 3.872 -0.502 1.00 98.50 279 LEU A CA 1
ATOM 2272 C C . LEU A 1 279 ? 5.586 4.063 -0.526 1.00 98.50 279 LEU A C 1
ATOM 2274 O O . LEU A 1 279 ? 6.314 3.193 -1.009 1.00 98.50 279 LEU A O 1
ATOM 2278 N N . MET A 1 280 ? 6.059 5.201 -0.034 1.00 97.88 280 MET A N 1
ATOM 2279 C CA . MET A 1 280 ? 7.469 5.543 -0.143 1.00 97.88 280 MET A CA 1
ATOM 2280 C C . MET A 1 280 ? 7.974 6.381 1.029 1.00 97.88 280 MET A C 1
ATOM 2282 O O . MET A 1 280 ? 7.235 7.173 1.622 1.00 97.88 280 MET A O 1
ATOM 2286 N N . ASP A 1 281 ? 9.248 6.197 1.363 1.00 96.56 281 ASP A N 1
ATOM 2287 C CA . ASP A 1 281 ? 9.924 7.007 2.373 1.00 96.56 281 ASP A CA 1
ATOM 2288 C C . ASP A 1 281 ? 10.165 8.459 1.910 1.00 96.56 281 ASP A C 1
ATOM 2290 O O . ASP A 1 281 ? 9.815 8.872 0.799 1.00 96.56 281 ASP A O 1
ATOM 2294 N N . SER A 1 282 ? 10.762 9.267 2.788 1.00 94.25 282 SER A N 1
ATOM 2295 C CA . SER A 1 282 ? 11.028 10.681 2.519 1.00 94.25 282 SER A CA 1
ATOM 2296 C C . SER A 1 282 ? 12.023 10.914 1.379 1.00 94.25 282 SER A C 1
ATOM 2298 O O . SER A 1 282 ? 11.895 11.913 0.672 1.00 94.25 282 SER A O 1
ATOM 2300 N N . GLN A 1 283 ? 12.984 10.011 1.158 1.00 95.06 283 GLN A N 1
ATOM 2301 C CA . GLN A 1 283 ? 13.968 10.164 0.086 1.00 95.06 283 GLN A CA 1
ATOM 2302 C C . GLN A 1 283 ? 13.304 9.953 -1.274 1.00 95.06 283 GLN A C 1
ATOM 2304 O O . GLN A 1 283 ? 13.485 10.761 -2.183 1.00 95.06 283 GLN A O 1
ATOM 2309 N N . TRP A 1 284 ? 12.470 8.922 -1.402 1.00 96.62 284 TRP A N 1
ATOM 2310 C CA . TRP A 1 284 ? 11.662 8.705 -2.601 1.00 96.62 284 TRP A CA 1
ATOM 2311 C C . TRP A 1 284 ? 10.637 9.813 -2.833 1.00 96.62 284 TRP A C 1
ATOM 2313 O O . TRP A 1 284 ? 10.457 10.243 -3.974 1.00 96.62 284 TRP A O 1
ATOM 2323 N N . GLN A 1 285 ? 10.015 10.326 -1.769 1.00 95.00 285 GLN A N 1
ATOM 2324 C CA . GLN A 1 285 ? 9.080 11.446 -1.867 1.00 95.00 285 GLN A CA 1
ATOM 2325 C C . GLN A 1 285 ? 9.743 12.700 -2.453 1.00 95.00 285 GLN A C 1
ATOM 2327 O O . GLN A 1 285 ? 9.124 13.394 -3.257 1.00 95.00 285 GLN A O 1
ATOM 2332 N N . GLN A 1 286 ? 11.002 12.993 -2.113 1.00 94.38 286 GLN A N 1
ATOM 2333 C CA . GLN A 1 286 ? 11.713 14.125 -2.719 1.00 94.38 286 GLN A CA 1
ATOM 2334 C C . GLN A 1 286 ? 11.863 13.956 -4.237 1.00 94.38 286 GLN A C 1
ATOM 2336 O O . GLN A 1 286 ? 11.624 14.905 -4.984 1.00 94.38 286 GLN A O 1
ATOM 2341 N N . ILE A 1 287 ? 12.176 12.739 -4.698 1.00 95.06 287 ILE A N 1
ATOM 2342 C CA . ILE A 1 287 ? 12.236 12.415 -6.131 1.00 95.06 287 ILE A CA 1
ATOM 2343 C C . ILE A 1 287 ? 10.855 12.583 -6.764 1.00 95.06 287 ILE A C 1
ATOM 2345 O O . ILE A 1 287 ? 10.735 13.204 -7.818 1.00 95.06 287 ILE A O 1
ATOM 2349 N N . ARG A 1 288 ? 9.799 12.070 -6.119 1.00 94.69 288 ARG A N 1
ATOM 2350 C CA . ARG A 1 288 ? 8.417 12.194 -6.604 1.00 94.69 288 ARG A CA 1
ATOM 2351 C C . ARG A 1 288 ? 8.047 13.652 -6.868 1.00 94.69 288 ARG A C 1
ATOM 2353 O O . ARG A 1 288 ? 7.532 13.968 -7.943 1.00 94.69 288 ARG A O 1
ATOM 2360 N N . LEU A 1 289 ? 8.341 14.521 -5.899 1.00 92.44 289 LEU A N 1
ATOM 2361 C CA . LEU A 1 289 ? 8.088 15.956 -5.990 1.00 92.44 289 LEU A CA 1
ATOM 2362 C C . LEU A 1 289 ? 8.906 16.598 -7.115 1.00 92.44 289 LEU A C 1
ATOM 2364 O O . LEU A 1 289 ? 8.347 17.349 -7.910 1.00 92.44 289 LEU A O 1
ATOM 2368 N N . SER A 1 290 ? 10.198 16.268 -7.236 1.00 93.75 290 SER A N 1
ATOM 2369 C CA . SER A 1 290 ? 11.059 16.860 -8.267 1.00 93.75 290 SER A CA 1
ATOM 2370 C C . SER A 1 290 ? 10.651 16.473 -9.688 1.00 93.75 290 SER A C 1
ATOM 2372 O O . SER A 1 290 ? 10.841 17.257 -10.614 1.00 93.75 290 SER A O 1
ATOM 2374 N N . ILE A 1 291 ? 10.102 15.268 -9.877 1.00 93.38 291 ILE A N 1
ATOM 2375 C CA . ILE A 1 291 ? 9.706 14.775 -11.203 1.00 93.38 291 ILE A CA 1
ATOM 2376 C C . ILE A 1 291 ? 8.242 15.056 -11.534 1.00 93.38 291 ILE A C 1
ATOM 2378 O O . ILE A 1 291 ? 7.810 14.720 -12.636 1.00 93.38 291 ILE A O 1
ATOM 2382 N N . GLY A 1 292 ? 7.455 15.613 -10.612 1.00 89.75 292 GLY A N 1
ATOM 2383 C CA . GLY A 1 292 ? 6.035 15.865 -10.847 1.00 89.75 292 GLY A CA 1
ATOM 2384 C C . GLY A 1 292 ? 5.216 14.590 -11.055 1.00 89.75 292 GLY A C 1
ATOM 2385 O O . GLY A 1 292 ? 4.443 14.521 -12.008 1.00 89.75 292 GLY A O 1
ATOM 2386 N N . PHE A 1 293 ? 5.440 13.540 -10.260 1.00 90.12 293 PHE A N 1
ATOM 2387 C CA . PHE A 1 293 ? 4.644 12.310 -10.351 1.00 90.12 293 PHE A CA 1
ATOM 2388 C C . PHE A 1 293 ? 3.452 12.371 -9.388 1.00 90.12 293 PHE A C 1
ATOM 2390 O O . PHE A 1 293 ? 3.648 12.458 -8.178 1.00 90.12 293 PHE A O 1
ATOM 2397 N N . ASP A 1 294 ? 2.232 12.297 -9.935 1.00 80.56 294 ASP A N 1
ATOM 2398 C CA . ASP A 1 294 ? 0.976 12.263 -9.173 1.00 80.56 294 ASP A CA 1
ATOM 2399 C C . ASP A 1 294 ? 0.777 13.532 -8.325 1.00 80.56 294 ASP A C 1
ATOM 2401 O O . ASP A 1 294 ? 0.447 13.465 -7.147 1.00 80.56 294 ASP A O 1
ATOM 2405 N N . LEU A 1 295 ? 1.080 14.708 -8.897 1.00 76.00 295 LEU A N 1
ATOM 2406 C CA . LEU A 1 295 ? 0.943 16.006 -8.213 1.00 76.00 295 LEU A CA 1
ATOM 2407 C C . LEU A 1 295 ? -0.206 16.867 -8.757 1.00 76.00 295 LEU A C 1
ATOM 2409 O O . LEU A 1 295 ? -0.479 17.918 -8.191 1.00 76.00 295 LEU A O 1
ATOM 2413 N N . GLU A 1 296 ? -0.871 16.457 -9.841 1.00 58.31 296 GLU A N 1
ATOM 2414 C CA . GLU A 1 296 ? -1.913 17.264 -10.505 1.00 58.31 296 GLU A CA 1
ATOM 2415 C C . GLU A 1 296 ? -3.224 17.365 -9.696 1.00 58.31 296 GLU A C 1
ATOM 2417 O O . GLU A 1 296 ? -4.155 18.058 -10.104 1.00 58.31 296 GLU A O 1
ATOM 2422 N N . SER A 1 297 ? -3.278 16.726 -8.522 1.00 42.00 297 SER A N 1
ATOM 2423 C CA . SER A 1 297 ? -4.351 16.846 -7.532 1.00 42.00 297 SER A CA 1
ATOM 2424 C C . SER A 1 297 ? -4.008 17.711 -6.305 1.00 42.00 297 SER A C 1
ATOM 2426 O O . SER A 1 297 ? -4.856 17.799 -5.417 1.00 42.00 297 SER A O 1
ATOM 2428 N N . MET A 1 298 ? -2.813 18.329 -6.234 1.00 33.16 298 MET A N 1
ATOM 2429 C CA . MET A 1 298 ? -2.396 19.252 -5.153 1.00 33.16 298 MET A CA 1
ATOM 2430 C C . MET A 1 298 ? -2.589 20.734 -5.493 1.00 33.16 298 MET A C 1
ATOM 2432 O O . MET A 1 298 ? -2.392 21.120 -6.666 1.00 33.16 298 MET A O 1
#

Foldseek 3Di:
DDDPPPPQPLPPCQFQAWDFDPPQDPLADVVLVVVLNVQSNVDSGVVVVLLVLLVVQVVDLDCPDSSNVSLVNLQSGFAADLDDAFWWFKFFRHFNVVLQCVLVVDPVCCCLCVVQCVLAPQFGGKHWAFDDQVVVCVLQVNPDRCPGRKTKMWTFGAQPDPSSVVNVVVCVVVVFDKDADDPVCCVPRVTGITGLIWMWGWDADLDPSGRVHIWIKTHSLRVSSVHDPPSVQWIKTWGGTGVFKIKIWTWGQSQPVDRDDPVDRSVVSVIDTGGMMMTGDPSVVVVCVVVVRRVSND

pLDDT: mean 85.55, std 16.65, range [29.75, 98.69]

Sequence (298 aa):
MQTPEIELNFKQNKFTAFTFQEPALAICNDKIKENILTQAGQYPTLLHYLKVCSQTLSDNLSNESPYFDQLGELFNRGIAPDTMDGFYNGALISWHSAGIFDLFKTNTINLLYTRMAAPFSTWTGKRFDPISKEKLLEFTDGHETGKVQTFWGSNTQALRTFKERFVGNMMNLSDIWTEKATTQEAQEFGYDVKNFFFIAKKTLSINSQSKEKEIFQLNYRWPKLKTIVPDCYCIDELVQIADGLFLGRLMYATNIIEPYDPAKDPQVYRYGLFGYFLLMDSQWQQIRLSIGFDLESM

Radius of gyration: 18.75 Å; chains: 1; bounding box: 49×49×45 Å

Organism: NCBI:txid201089